Protein AF-A0A3S0N2Z5-F1 (afdb_monomer_lite)

Sequence (216 aa):
MNDIKNYLLPPMTATKDIQIEQYQRQLIYYYNILMSVILAVFALIFTFIIPDRIMAWYLYGGLFLLVYTYLIIRKTYSVNVMVHSYIIIATLYNFYIMLVFWNNSIASFVWLIPIPLAAYVFFSRKYVFIYSLFVVLNIAAGYLISKNFSFNFPVHSQDDVRITDTILMVSNVAVISLLLYFKDKIKRVEIYHEIENKVHTPETQSAPVPEKLLCR

pLDDT: mean 84.02, std 15.22, range [40.06, 97.31]

Foldseek 3Di:
DPVVVVVPDDDLVVVLVVVLQVLLLVLLVVLLVLLLVLLVVQLVCCVPPVVDPVSNVLSVVVSCCSVVVCVVPSPPDGSVVVLVVCLVVQLVSLLVVCLLCVVPDPLSLLSLVCQLLLCVQPHDPVVSVVSVVVSVVSVVVSVVCSVPDDDPHDDDDNVSSVVVSVSSVVSSVVSSVSSVVSSVVSVVSVVVSVVVVVVVDPDDDDDDDDDDDDDD

Radius of gyration: 25.33 Å; chains: 1; bounding box: 70×52×81 Å

Structure (mmCIF, N/CA/C/O backbone):
data_AF-A0A3S0N2Z5-F1
#
_entry.id   AF-A0A3S0N2Z5-F1
#
loop_
_atom_site.group_PDB
_atom_site.id
_atom_site.type_symbol
_atom_site.label_atom_id
_atom_site.label_alt_id
_atom_site.label_comp_id
_atom_site.label_asym_id
_atom_site.label_entity_id
_atom_site.label_seq_id
_atom_site.pdbx_PDB_ins_code
_atom_site.Cartn_x
_atom_site.Cartn_y
_atom_site.Cartn_z
_atom_site.occupancy
_atom_site.B_iso_or_equiv
_atom_site.auth_seq_id
_atom_site.auth_comp_id
_atom_site.auth_asym_id
_atom_site.auth_atom_id
_atom_site.pdbx_PDB_model_num
ATOM 1 N N . MET A 1 1 ? -33.765 -11.227 42.178 1.00 44.31 1 MET A N 1
ATOM 2 C CA . MET A 1 1 ? -33.623 -11.926 40.877 1.00 44.31 1 MET A CA 1
ATOM 3 C C . MET A 1 1 ? -33.416 -10.940 39.712 1.00 44.31 1 MET A C 1
ATOM 5 O O . MET A 1 1 ? -33.847 -11.224 38.607 1.00 44.31 1 MET A O 1
ATOM 9 N N . ASN A 1 2 ? -32.737 -9.803 39.941 1.00 49.12 2 ASN A N 1
ATOM 10 C CA . ASN A 1 2 ? -32.350 -8.843 38.892 1.00 49.12 2 ASN A CA 1
ATOM 11 C C . ASN A 1 2 ? -30.820 -8.700 38.757 1.00 49.12 2 ASN A C 1
ATOM 13 O O . ASN A 1 2 ? -30.352 -8.268 37.712 1.00 49.12 2 ASN A O 1
ATOM 17 N N . ASP A 1 3 ? -30.037 -9.159 39.740 1.00 46.00 3 ASP A N 1
ATOM 18 C CA . ASP A 1 3 ? -28.571 -9.012 39.730 1.00 46.00 3 ASP A CA 1
ATOM 19 C C . ASP A 1 3 ? -27.815 -10.031 38.864 1.00 46.00 3 ASP A C 1
ATOM 21 O O . ASP A 1 3 ? -26.656 -9.816 38.529 1.00 46.00 3 ASP A O 1
ATOM 25 N N . ILE A 1 4 ? -28.454 -11.128 38.441 1.00 47.59 4 ILE A N 1
ATOM 26 C CA . ILE A 1 4 ? -27.775 -12.185 37.663 1.00 47.59 4 ILE A CA 1
ATOM 27 C C . ILE A 1 4 ? -27.725 -11.848 36.157 1.00 47.59 4 ILE A C 1
ATOM 29 O O . ILE A 1 4 ? -26.862 -12.345 35.436 1.00 47.59 4 ILE A O 1
ATOM 33 N N . LYS A 1 5 ? -28.587 -10.946 35.662 1.00 45.16 5 LYS A N 1
ATOM 34 C CA . LYS A 1 5 ? -28.580 -10.535 34.243 1.00 45.16 5 LYS A CA 1
ATOM 35 C C . LYS A 1 5 ? -27.404 -9.622 33.871 1.00 45.16 5 LYS A C 1
ATOM 37 O O . LYS A 1 5 ? -26.996 -9.640 32.715 1.00 45.16 5 LYS A O 1
ATOM 42 N N . ASN A 1 6 ? -26.817 -8.903 34.831 1.00 45.62 6 ASN A N 1
ATOM 43 C CA . ASN A 1 6 ? -25.690 -7.995 34.573 1.00 45.62 6 ASN A CA 1
ATOM 44 C C . ASN A 1 6 ? -24.336 -8.700 34.385 1.00 45.62 6 ASN A C 1
ATOM 46 O O . ASN A 1 6 ? -23.381 -8.056 33.967 1.00 45.62 6 ASN A O 1
ATOM 50 N N . TYR A 1 7 ? -24.245 -10.009 34.647 1.00 48.38 7 TYR A N 1
ATOM 51 C CA . TYR A 1 7 ? -23.002 -10.779 34.479 1.00 48.38 7 TYR A CA 1
ATOM 52 C C . TYR A 1 7 ? -22.969 -11.656 33.218 1.00 48.38 7 TYR A C 1
ATOM 54 O O . TYR A 1 7 ? -21.924 -12.211 32.892 1.00 48.38 7 TYR A O 1
ATOM 62 N N . LEU A 1 8 ? -24.093 -11.791 32.504 1.00 53.50 8 LEU A N 1
ATOM 63 C CA . LEU A 1 8 ? -24.216 -12.655 31.319 1.00 53.50 8 LEU A CA 1
ATOM 64 C C . LEU A 1 8 ? -24.240 -11.890 29.990 1.00 53.50 8 LEU A C 1
ATOM 66 O O . LEU A 1 8 ? -24.092 -12.502 28.935 1.00 53.50 8 LEU A O 1
ATOM 70 N N . LEU A 1 9 ? -24.403 -10.567 30.033 1.00 52.56 9 LE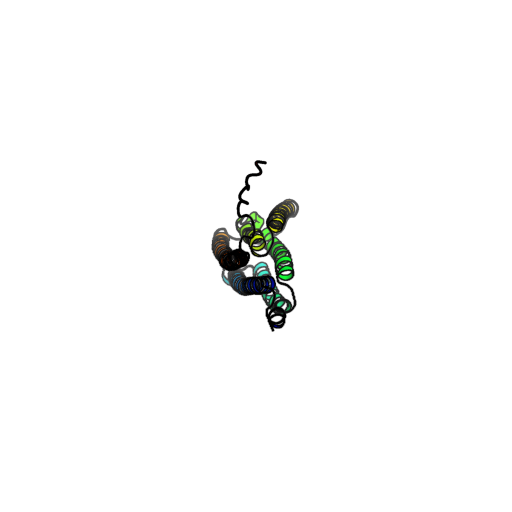U A N 1
ATOM 71 C CA . LEU A 1 9 ? -24.305 -9.701 28.865 1.00 52.56 9 LEU A CA 1
ATOM 72 C C . LEU A 1 9 ? -22.984 -8.929 28.946 1.00 52.56 9 LEU A C 1
ATOM 74 O O . LEU A 1 9 ? -22.763 -8.238 29.943 1.00 52.56 9 LEU A O 1
ATOM 78 N N . PRO A 1 10 ? -22.090 -9.039 27.945 1.00 51.69 10 PRO A N 1
ATOM 79 C CA . PRO A 1 10 ? -20.906 -8.195 27.903 1.00 51.69 10 PRO A CA 1
ATOM 80 C C . PRO A 1 10 ? -21.342 -6.722 27.939 1.00 51.69 10 PRO A C 1
ATOM 82 O O . PRO A 1 10 ? -22.386 -6.385 27.370 1.00 51.69 10 PRO A O 1
ATOM 85 N N . PRO A 1 11 ? -20.577 -5.833 28.599 1.00 60.78 11 PRO A N 1
ATOM 86 C CA . PRO A 1 11 ? -20.912 -4.415 28.635 1.00 60.78 11 PRO A CA 1
ATOM 87 C C . PRO A 1 11 ? -21.100 -3.909 27.200 1.00 60.78 11 PRO A C 1
ATOM 89 O O . PRO A 1 11 ? -20.355 -4.310 26.306 1.00 60.78 11 PRO A O 1
ATOM 92 N N . MET A 1 12 ? -22.103 -3.059 26.958 1.00 61.00 12 MET A N 1
ATOM 93 C CA . MET A 1 12 ? -22.458 -2.582 25.610 1.00 61.00 12 MET A CA 1
ATOM 94 C C . MET A 1 12 ? -21.228 -2.104 24.811 1.00 61.00 12 MET A C 1
ATOM 96 O O . MET A 1 12 ? -21.046 -2.473 23.652 1.00 61.00 12 MET A O 1
ATOM 100 N N . THR A 1 13 ? -20.298 -1.414 25.478 1.00 64.38 13 THR A N 1
ATOM 101 C CA . THR A 1 13 ? -19.004 -0.989 24.920 1.00 64.38 13 THR A CA 1
ATOM 102 C C . THR A 1 13 ? -18.167 -2.141 24.352 1.00 64.38 13 THR A C 1
ATOM 104 O O . THR A 1 13 ? -17.653 -2.024 23.244 1.00 64.38 13 THR A O 1
ATOM 107 N N . ALA A 1 14 ? -18.101 -3.288 25.032 1.00 71.56 14 ALA A N 1
ATOM 108 C CA . ALA A 1 14 ? -17.389 -4.466 24.542 1.00 71.56 14 ALA A CA 1
ATOM 109 C C . ALA A 1 14 ? -18.041 -5.050 23.278 1.00 71.56 14 ALA A C 1
ATOM 111 O O . ALA A 1 14 ? -17.340 -5.513 22.383 1.00 71.56 14 ALA A O 1
ATOM 112 N N . THR A 1 15 ? -19.370 -4.984 23.158 1.00 78.94 15 THR A N 1
ATOM 113 C CA . THR A 1 15 ? -20.083 -5.479 21.968 1.00 78.94 15 THR A CA 1
ATOM 114 C C . THR A 1 15 ? -19.788 -4.615 20.739 1.00 78.94 15 THR A C 1
ATOM 116 O O . THR A 1 15 ? -19.545 -5.146 19.653 1.00 78.94 15 THR A O 1
ATOM 119 N N . LYS A 1 16 ? -19.736 -3.287 20.913 1.00 83.38 16 LYS A N 1
ATOM 120 C CA . LYS A 1 16 ? -19.312 -2.338 19.873 1.00 83.38 16 LYS A CA 1
ATOM 121 C C . LYS A 1 16 ? -17.881 -2.603 19.413 1.00 83.38 16 LYS A C 1
ATOM 123 O O . LYS A 1 16 ? -17.638 -2.720 18.211 1.00 83.38 16 LYS A O 1
ATOM 128 N N . ASP A 1 17 ? -16.950 -2.698 20.357 1.00 84.06 17 ASP A N 1
ATOM 129 C CA . ASP A 1 17 ? -15.524 -2.835 20.057 1.00 84.06 17 ASP A CA 1
ATOM 130 C C . ASP A 1 17 ? -15.232 -4.151 19.316 1.00 84.06 17 ASP A C 1
ATOM 132 O O . ASP A 1 17 ? -14.485 -4.154 18.335 1.00 84.06 17 ASP A O 1
ATOM 136 N N . ILE A 1 18 ? -15.916 -5.243 19.686 1.00 86.62 18 ILE A N 1
ATOM 137 C CA . ILE A 1 18 ? -15.843 -6.529 18.974 1.00 86.62 18 ILE A CA 1
ATOM 138 C C . ILE A 1 18 ? -16.326 -6.391 17.521 1.00 86.62 18 ILE A C 1
ATOM 140 O O . ILE A 1 18 ? -15.669 -6.891 16.606 1.00 86.62 18 ILE A O 1
ATOM 144 N N . GLN A 1 19 ? -17.453 -5.712 17.277 1.00 88.38 19 GLN A N 1
ATOM 145 C CA . GLN A 1 19 ? -17.971 -5.523 15.915 1.00 88.38 19 GLN A CA 1
ATOM 146 C C . GLN A 1 19 ? -17.043 -4.655 15.055 1.00 88.38 19 GLN A C 1
ATOM 148 O O . GLN A 1 19 ? -16.814 -4.965 13.882 1.00 88.38 19 GLN A O 1
ATOM 153 N N . ILE A 1 20 ? -16.481 -3.584 15.623 1.00 89.19 20 ILE A N 1
ATOM 154 C CA . ILE A 1 20 ? -15.520 -2.723 14.921 1.00 89.19 20 ILE A CA 1
ATOM 155 C C . ILE A 1 20 ? -14.265 -3.520 14.559 1.00 89.19 20 ILE A C 1
ATOM 157 O O . ILE A 1 20 ? -13.839 -3.487 13.400 1.00 89.19 20 ILE A O 1
ATOM 161 N N . GLU A 1 21 ? -13.707 -4.285 15.501 1.00 89.94 21 GLU A N 1
ATOM 162 C CA . GLU A 1 21 ? -12.530 -5.114 15.238 1.00 89.94 21 GLU A CA 1
ATOM 163 C C . GLU A 1 21 ? -12.809 -6.155 14.140 1.00 89.94 21 GLU A C 1
ATOM 165 O O . GLU A 1 21 ? -11.969 -6.377 13.264 1.00 89.94 21 GLU A O 1
ATOM 170 N N . GLN A 1 22 ? -14.002 -6.757 14.115 1.00 91.88 22 GLN A N 1
ATOM 171 C CA . GLN A 1 22 ? -14.398 -7.682 13.050 1.00 91.88 22 GLN A CA 1
ATOM 172 C C . GLN A 1 22 ? -14.389 -7.014 11.669 1.00 91.88 22 GLN A C 1
ATOM 174 O O . GLN A 1 22 ? -13.813 -7.574 10.730 1.00 91.88 22 GLN A O 1
ATOM 179 N N . TYR A 1 23 ? -14.964 -5.815 11.529 1.00 93.50 23 TYR A N 1
ATOM 180 C CA . TYR A 1 23 ? -14.916 -5.072 10.264 1.00 93.50 23 TYR A CA 1
ATOM 181 C C . TYR A 1 23 ? -13.493 -4.677 9.872 1.00 93.50 23 TYR A C 1
ATOM 183 O O . TYR A 1 23 ? -13.139 -4.764 8.697 1.00 93.50 23 TYR A O 1
ATOM 191 N N . GLN A 1 24 ? -12.651 -4.308 10.836 1.00 93.12 24 GLN A N 1
ATOM 192 C CA . GLN A 1 24 ? -11.240 -4.018 10.591 1.00 93.12 24 GLN A CA 1
ATOM 193 C C . GLN A 1 24 ? -10.475 -5.258 10.106 1.00 93.12 24 GLN A C 1
ATOM 195 O O . GLN A 1 24 ? -9.710 -5.175 9.145 1.00 93.12 24 GLN A O 1
ATOM 200 N N . ARG A 1 25 ? -10.705 -6.431 10.708 1.00 93.44 25 ARG A N 1
ATOM 201 C CA . ARG A 1 25 ? -10.097 -7.696 10.262 1.00 93.44 25 ARG A CA 1
ATOM 202 C C . ARG A 1 25 ? -10.577 -8.106 8.873 1.00 93.44 25 ARG A C 1
ATOM 204 O O . ARG A 1 25 ? -9.765 -8.561 8.068 1.00 93.44 25 ARG A O 1
ATOM 211 N N . GLN A 1 26 ? -11.860 -7.911 8.570 1.00 94.50 26 GLN A N 1
ATOM 212 C CA . GLN A 1 26 ? -12.396 -8.122 7.224 1.00 94.50 26 GLN A CA 1
ATOM 213 C C . GLN A 1 26 ? -11.754 -7.172 6.211 1.00 94.50 26 GLN A C 1
ATOM 215 O O . GLN A 1 26 ? -11.331 -7.625 5.150 1.00 94.50 26 GLN A O 1
ATOM 220 N N . LEU A 1 27 ? -11.621 -5.884 6.543 1.00 95.56 27 LEU A N 1
ATOM 221 C CA . LEU A 1 27 ? -10.931 -4.917 5.692 1.00 95.56 27 LEU A CA 1
ATOM 222 C C . LEU A 1 27 ? -9.504 -5.379 5.394 1.00 95.56 27 LEU A C 1
ATOM 224 O O . LEU A 1 27 ? -9.124 -5.438 4.231 1.00 95.56 27 LEU A O 1
ATOM 228 N N . ILE A 1 28 ? -8.736 -5.770 6.416 1.00 95.00 28 ILE A N 1
ATOM 229 C CA . ILE A 1 28 ? -7.374 -6.287 6.229 1.00 95.00 28 ILE A CA 1
ATOM 230 C C . ILE A 1 28 ? -7.374 -7.510 5.305 1.00 95.00 28 ILE A C 1
ATOM 232 O O . ILE A 1 28 ? -6.519 -7.603 4.426 1.00 95.00 28 ILE A O 1
ATOM 236 N N . TYR A 1 29 ? -8.311 -8.442 5.479 1.00 95.12 29 TYR A N 1
ATOM 237 C CA . TYR A 1 29 ? -8.419 -9.633 4.635 1.00 95.12 29 TYR A CA 1
ATOM 238 C C . TYR A 1 29 ? -8.661 -9.280 3.161 1.00 95.12 29 TYR A C 1
ATOM 240 O O . TYR A 1 29 ? -7.876 -9.679 2.300 1.00 95.12 29 TYR A O 1
ATOM 248 N N . TYR A 1 30 ? -9.695 -8.487 2.867 1.00 96.62 30 TYR A N 1
ATOM 249 C CA . TYR A 1 30 ? -10.004 -8.080 1.493 1.00 96.62 30 TYR A CA 1
ATOM 250 C C . TYR A 1 30 ? -8.909 -7.205 0.889 1.00 96.62 30 TYR A C 1
ATOM 252 O O . TYR A 1 30 ? -8.611 -7.326 -0.296 1.00 96.62 30 TYR A O 1
ATOM 260 N N . TYR A 1 31 ? -8.268 -6.368 1.703 1.00 95.88 31 TYR A N 1
ATOM 261 C CA . TYR A 1 31 ? -7.142 -5.551 1.278 1.00 95.88 31 TYR A CA 1
ATOM 262 C C . TYR A 1 31 ? -5.939 -6.419 0.886 1.00 95.88 31 TYR A C 1
ATOM 264 O O . TYR A 1 31 ? -5.352 -6.194 -0.167 1.00 95.88 31 TYR A O 1
ATOM 272 N N . ASN A 1 32 ? -5.604 -7.450 1.672 1.00 95.25 32 ASN A N 1
ATOM 273 C CA . ASN A 1 32 ? -4.525 -8.383 1.329 1.00 95.25 32 ASN A CA 1
ATOM 274 C C . ASN A 1 32 ? -4.816 -9.137 0.026 1.00 95.25 32 ASN A C 1
ATOM 276 O O . ASN A 1 32 ? -3.913 -9.296 -0.793 1.00 95.25 32 ASN A O 1
ATOM 280 N N . ILE A 1 33 ? -6.066 -9.559 -0.199 1.00 96.31 33 ILE A N 1
ATOM 281 C CA . ILE A 1 33 ? -6.475 -10.182 -1.469 1.00 96.31 33 ILE A CA 1
ATOM 282 C C . ILE A 1 33 ? -6.299 -9.200 -2.626 1.00 96.31 33 ILE A C 1
ATOM 284 O O . ILE A 1 33 ? -5.647 -9.535 -3.612 1.00 96.31 33 ILE A O 1
ATOM 288 N N . LEU A 1 34 ? -6.841 -7.987 -2.497 1.00 96.94 34 LEU A N 1
ATOM 289 C CA . LEU A 1 34 ? -6.766 -6.966 -3.538 1.00 96.94 34 LEU A CA 1
ATOM 290 C C . LEU A 1 34 ? -5.308 -6.631 -3.883 1.00 96.94 34 LEU A C 1
ATOM 292 O O . LEU A 1 34 ? -4.938 -6.663 -5.052 1.00 96.94 34 LEU A O 1
ATOM 296 N N . MET A 1 35 ? -4.464 -6.392 -2.877 1.00 95.50 35 MET A N 1
ATOM 297 C CA . MET A 1 35 ? -3.037 -6.124 -3.075 1.00 95.50 35 MET A CA 1
ATOM 298 C C . MET A 1 35 ? -2.296 -7.304 -3.699 1.00 95.50 35 MET A C 1
ATOM 300 O O . MET A 1 35 ? -1.422 -7.089 -4.533 1.00 95.50 35 MET A O 1
ATOM 304 N N . SER A 1 36 ? -2.660 -8.541 -3.350 1.00 96.69 36 SER A N 1
ATOM 305 C CA . SER A 1 36 ? -2.073 -9.735 -3.969 1.00 96.69 36 SER A CA 1
ATOM 306 C C . SER A 1 36 ? -2.414 -9.817 -5.456 1.00 96.69 36 SER A C 1
ATOM 308 O O . SER A 1 36 ? -1.536 -10.094 -6.269 1.00 96.69 36 SER A O 1
ATOM 310 N N . VAL A 1 37 ? -3.667 -9.530 -5.828 1.00 97.31 37 VAL A N 1
ATOM 311 C CA . VAL A 1 37 ? -4.085 -9.477 -7.238 1.00 97.31 37 VAL A CA 1
ATOM 312 C C . VAL A 1 37 ? -3.343 -8.367 -7.974 1.00 97.31 37 VAL A C 1
ATOM 314 O O . VAL A 1 37 ? -2.801 -8.616 -9.047 1.00 97.31 37 VAL A O 1
ATOM 317 N N . ILE A 1 38 ? -3.261 -7.167 -7.393 1.00 95.88 38 ILE A N 1
ATOM 318 C CA . ILE A 1 38 ? -2.561 -6.038 -8.013 1.00 95.88 38 ILE A CA 1
ATOM 319 C C . ILE A 1 38 ? -1.075 -6.372 -8.222 1.00 95.88 38 ILE A C 1
ATOM 321 O O . ILE A 1 38 ? -0.572 -6.232 -9.334 1.00 95.88 38 ILE A O 1
ATOM 325 N N . LEU A 1 39 ? -0.378 -6.866 -7.192 1.00 95.62 39 LEU A N 1
ATOM 326 C CA . LEU A 1 39 ? 1.031 -7.263 -7.300 1.00 95.62 39 LEU A CA 1
ATOM 327 C C . LEU A 1 39 ? 1.240 -8.370 -8.333 1.00 95.62 39 LEU A C 1
ATOM 329 O O . LEU A 1 39 ? 2.197 -8.301 -9.097 1.00 95.62 39 LEU A O 1
ATOM 333 N N . ALA A 1 40 ? 0.347 -9.362 -8.395 1.00 96.81 40 ALA A N 1
ATOM 334 C CA . ALA A 1 40 ? 0.416 -10.412 -9.405 1.00 96.81 40 ALA A CA 1
ATOM 335 C C . ALA A 1 40 ? 0.263 -9.844 -10.823 1.00 96.81 40 ALA A C 1
ATOM 337 O O . ALA A 1 40 ? 1.039 -10.203 -11.703 1.00 96.81 40 ALA A O 1
ATOM 338 N N . VAL A 1 41 ? -0.681 -8.922 -11.043 1.00 96.38 41 VAL A N 1
ATOM 339 C CA . VAL A 1 41 ? -0.856 -8.241 -12.336 1.00 96.38 41 VAL A CA 1
ATOM 340 C C . VAL A 1 41 ? 0.406 -7.469 -12.718 1.00 96.38 41 VAL A C 1
ATOM 342 O O . VAL A 1 41 ? 0.912 -7.660 -13.822 1.00 96.38 41 VAL A O 1
ATOM 345 N N . PHE A 1 42 ? 0.969 -6.663 -11.812 1.00 94.31 42 PHE A N 1
ATOM 346 C CA . PHE A 1 42 ? 2.226 -5.954 -12.076 1.00 94.31 42 PHE A CA 1
ATOM 347 C C . PHE A 1 42 ? 3.386 -6.917 -12.355 1.00 94.31 42 PHE A C 1
ATOM 349 O O . PHE A 1 42 ? 4.122 -6.716 -13.318 1.00 94.31 42 PHE A O 1
ATOM 356 N N . ALA A 1 43 ? 3.529 -7.994 -11.580 1.00 95.81 43 ALA A N 1
ATOM 357 C CA . ALA A 1 43 ? 4.577 -8.989 -11.797 1.00 95.81 43 ALA A CA 1
ATOM 358 C C . ALA A 1 43 ? 4.460 -9.646 -13.183 1.00 95.81 43 ALA A C 1
ATOM 360 O O . ALA A 1 43 ? 5.464 -9.814 -13.875 1.00 95.81 43 ALA A O 1
ATOM 361 N N . LEU A 1 44 ? 3.238 -9.959 -13.628 1.00 95.81 44 LEU A N 1
ATOM 362 C CA . LEU A 1 44 ? 2.979 -10.503 -14.963 1.00 95.81 44 LEU A CA 1
ATOM 363 C C . LEU A 1 44 ? 3.305 -9.493 -16.070 1.00 95.81 44 LEU A C 1
ATOM 365 O O . LEU A 1 44 ? 3.909 -9.876 -17.069 1.00 95.81 44 LEU A O 1
ATOM 369 N N . ILE A 1 45 ? 2.969 -8.212 -15.886 1.00 93.88 45 ILE A N 1
ATOM 370 C CA . ILE A 1 45 ? 3.316 -7.145 -16.838 1.00 93.88 45 ILE A CA 1
ATOM 371 C C . ILE A 1 45 ? 4.834 -7.070 -17.017 1.00 93.88 45 ILE A C 1
ATOM 373 O O . ILE A 1 45 ? 5.307 -7.132 -18.149 1.00 93.88 45 ILE A O 1
ATOM 377 N N . PHE A 1 46 ? 5.601 -7.025 -15.924 1.00 93.06 46 PHE A N 1
ATOM 378 C CA . PHE A 1 46 ? 7.067 -6.970 -15.998 1.00 93.06 46 PHE A CA 1
ATOM 379 C C . PHE A 1 46 ? 7.722 -8.291 -16.439 1.00 93.06 46 PHE A C 1
ATOM 381 O O . PHE A 1 46 ? 8.894 -8.318 -16.807 1.00 93.06 46 PHE A O 1
ATOM 388 N N . THR A 1 47 ? 6.974 -9.396 -16.430 1.00 94.25 47 THR A N 1
ATOM 389 C CA . THR A 1 47 ? 7.451 -10.693 -16.930 1.00 94.25 47 THR A CA 1
ATOM 390 C C . THR A 1 47 ? 7.221 -10.846 -18.432 1.00 94.25 47 THR A C 1
ATOM 392 O O . THR A 1 47 ? 8.112 -11.317 -19.138 1.00 94.25 47 THR A O 1
ATOM 395 N N . PHE A 1 48 ? 6.036 -10.471 -18.924 1.00 93.75 48 PHE A N 1
ATOM 396 C CA . PHE A 1 48 ? 5.588 -10.800 -20.282 1.00 93.75 48 PHE A CA 1
ATOM 397 C C . PHE A 1 48 ? 5.470 -9.599 -21.226 1.00 93.75 48 PHE A C 1
ATOM 399 O O . PHE A 1 48 ? 5.620 -9.784 -22.430 1.00 93.75 48 PHE A O 1
ATOM 406 N N . ILE A 1 49 ? 5.184 -8.398 -20.714 1.00 91.06 49 ILE A N 1
ATOM 407 C CA . ILE A 1 49 ? 4.897 -7.207 -21.535 1.00 91.06 49 ILE A CA 1
ATOM 408 C C . ILE A 1 49 ? 6.100 -6.264 -21.571 1.00 91.06 49 ILE A C 1
ATOM 410 O O . ILE A 1 49 ? 6.526 -5.871 -22.650 1.00 91.06 49 ILE A 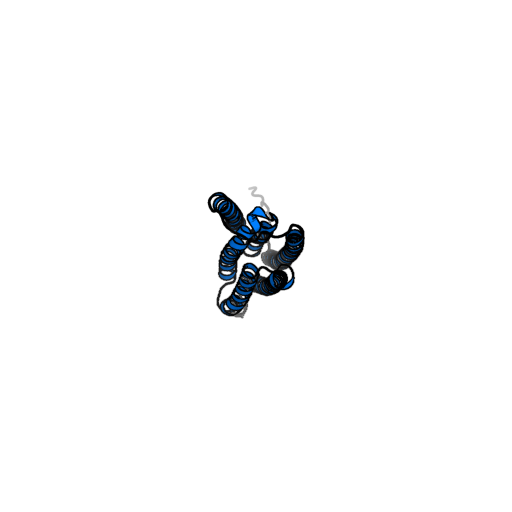O 1
ATOM 414 N N . ILE A 1 50 ? 6.662 -5.939 -20.403 1.00 89.56 50 ILE A N 1
ATOM 415 C CA . ILE A 1 50 ? 7.806 -5.033 -20.232 1.00 89.56 50 ILE A CA 1
ATOM 416 C C . ILE A 1 50 ? 8.917 -5.843 -19.558 1.00 89.56 50 ILE A C 1
ATOM 418 O O . ILE A 1 50 ? 8.994 -5.821 -18.332 1.00 89.56 50 ILE A O 1
ATOM 422 N N . PRO A 1 51 ? 9.732 -6.619 -20.300 1.00 86.31 51 PRO A N 1
ATOM 423 C CA . PRO A 1 51 ? 10.630 -7.605 -19.705 1.00 86.31 51 PRO A CA 1
ATOM 424 C C . PRO A 1 51 ? 11.711 -6.957 -18.829 1.00 86.31 51 PRO A C 1
ATOM 426 O O . PRO A 1 51 ? 12.801 -6.622 -19.290 1.00 86.31 51 PRO A O 1
ATOM 429 N N . ASP A 1 52 ? 11.426 -6.838 -17.538 1.00 88.75 52 ASP A N 1
ATOM 430 C CA . ASP A 1 52 ? 12.352 -6.401 -16.502 1.00 88.75 52 ASP A CA 1
ATOM 431 C C . ASP A 1 52 ? 12.406 -7.489 -15.437 1.00 88.75 52 ASP A C 1
ATOM 433 O O . ASP A 1 52 ? 11.556 -7.600 -14.551 1.00 88.75 52 ASP A O 1
ATOM 437 N N . ARG A 1 53 ? 13.440 -8.327 -15.536 1.00 89.69 53 ARG A N 1
ATOM 438 C CA . ARG A 1 53 ? 13.603 -9.480 -14.648 1.00 89.69 53 ARG A CA 1
ATOM 439 C C . ARG A 1 53 ? 13.779 -9.059 -13.196 1.00 89.69 53 ARG A C 1
ATOM 441 O O . ARG A 1 53 ? 13.302 -9.769 -12.315 1.00 89.69 53 ARG A O 1
ATOM 448 N N . ILE A 1 54 ? 14.471 -7.949 -12.940 1.00 91.62 54 ILE A N 1
ATOM 449 C CA . ILE A 1 54 ? 14.748 -7.504 -11.572 1.00 91.62 54 ILE A CA 1
ATOM 450 C C . ILE A 1 54 ? 13.439 -7.039 -10.940 1.00 91.62 54 ILE A C 1
ATOM 452 O O . ILE A 1 54 ? 13.087 -7.515 -9.859 1.00 91.62 54 ILE A O 1
ATOM 456 N N . MET A 1 55 ? 12.680 -6.196 -11.645 1.00 92.19 55 MET A N 1
ATOM 457 C CA . MET A 1 55 ? 11.380 -5.722 -11.174 1.00 92.19 55 MET A CA 1
ATOM 458 C C . MET A 1 55 ? 10.373 -6.871 -11.022 1.00 92.19 55 MET A C 1
ATOM 460 O O . MET A 1 55 ? 9.697 -6.965 -10.000 1.00 92.19 55 MET A O 1
ATOM 464 N N . ALA A 1 56 ? 10.310 -7.799 -11.979 1.00 94.12 56 ALA A N 1
ATOM 465 C CA . ALA A 1 56 ? 9.421 -8.957 -11.901 1.00 94.12 56 ALA A CA 1
ATOM 466 C C . ALA A 1 56 ? 9.711 -9.828 -10.665 1.00 94.12 56 ALA A C 1
ATOM 468 O O . ALA A 1 56 ? 8.800 -10.117 -9.887 1.00 94.12 56 ALA A O 1
ATOM 469 N N . TRP A 1 57 ? 10.975 -10.205 -10.429 1.00 95.12 57 TRP A N 1
ATOM 470 C CA . TRP A 1 57 ? 11.357 -10.977 -9.238 1.00 95.12 57 TRP A CA 1
ATOM 471 C C . TRP A 1 57 ? 11.118 -10.206 -7.941 1.00 95.12 57 TRP A C 1
ATOM 473 O O . TRP A 1 57 ? 10.692 -10.801 -6.950 1.00 95.12 57 TRP A O 1
ATOM 483 N N . TYR A 1 58 ? 11.335 -8.891 -7.947 1.00 95.19 58 TYR A N 1
ATOM 484 C CA . TYR A 1 58 ? 11.031 -8.028 -6.810 1.00 95.19 58 TYR A CA 1
ATOM 485 C C . TYR A 1 58 ? 9.533 -8.041 -6.461 1.00 95.19 58 TYR A C 1
ATOM 487 O O . TYR A 1 58 ? 9.160 -8.158 -5.288 1.00 95.19 58 TYR A O 1
ATOM 495 N N . LEU A 1 59 ? 8.663 -7.988 -7.473 1.00 95.81 59 LEU A N 1
ATOM 496 C CA . LEU A 1 59 ? 7.207 -8.041 -7.320 1.00 95.81 59 LEU A CA 1
ATOM 497 C C . LEU A 1 59 ? 6.713 -9.422 -6.883 1.00 95.81 59 LEU A C 1
ATOM 499 O O . LEU A 1 59 ? 5.895 -9.510 -5.966 1.00 95.81 59 LEU A O 1
ATOM 503 N N . TYR A 1 60 ? 7.248 -10.507 -7.450 1.00 96.69 60 TYR A N 1
ATOM 504 C CA . TYR A 1 60 ? 6.941 -11.864 -6.986 1.00 96.69 60 TYR A CA 1
ATOM 505 C C . TYR A 1 60 ? 7.412 -12.111 -5.551 1.00 96.69 60 TYR A C 1
ATOM 507 O O . TYR A 1 60 ? 6.683 -12.713 -4.762 1.00 96.69 60 TYR A O 1
ATOM 515 N N . GLY A 1 61 ? 8.596 -11.614 -5.186 1.00 96.25 61 GLY A N 1
ATOM 516 C CA . GLY A 1 61 ? 9.099 -11.669 -3.815 1.00 96.25 61 GLY A CA 1
ATOM 517 C C . GLY A 1 61 ? 8.198 -10.903 -2.845 1.00 96.25 61 GLY A C 1
ATOM 518 O O . GLY A 1 61 ? 7.859 -11.425 -1.783 1.00 96.25 61 GLY A O 1
ATOM 519 N N . GLY A 1 62 ? 7.747 -9.706 -3.233 1.00 95.25 62 GLY A N 1
ATOM 520 C CA . GLY A 1 62 ? 6.779 -8.914 -2.471 1.00 95.25 62 GLY A CA 1
ATOM 521 C C . GLY A 1 62 ? 5.432 -9.616 -2.307 1.00 95.25 62 GLY A C 1
ATOM 522 O O . GLY A 1 62 ? 4.905 -9.675 -1.199 1.00 95.25 62 GLY A O 1
ATOM 523 N N . LEU A 1 63 ? 4.906 -10.215 -3.379 1.00 96.44 63 LEU A N 1
ATOM 524 C CA . LEU A 1 63 ? 3.678 -11.012 -3.352 1.00 96.44 63 LEU A CA 1
ATOM 525 C C . LEU A 1 63 ? 3.805 -12.209 -2.403 1.00 96.44 63 LEU A C 1
ATOM 527 O O . LEU A 1 63 ? 2.928 -12.432 -1.566 1.00 96.44 63 LEU A O 1
ATOM 531 N N . PHE A 1 64 ? 4.905 -12.958 -2.504 1.00 96.06 64 PHE A N 1
ATOM 532 C CA . PHE A 1 64 ? 5.182 -14.080 -1.614 1.00 96.06 64 PHE A CA 1
ATOM 533 C C . PHE A 1 64 ? 5.248 -13.620 -0.156 1.00 96.06 64 PHE A C 1
ATOM 535 O O . PHE A 1 64 ? 4.555 -14.184 0.688 1.00 96.06 64 PHE A O 1
ATOM 542 N N . LEU A 1 65 ? 6.015 -12.565 0.139 1.00 94.75 65 LEU A N 1
ATOM 543 C CA . LEU A 1 65 ? 6.129 -12.004 1.486 1.00 94.75 65 LEU A CA 1
ATOM 544 C C . LEU A 1 65 ? 4.784 -11.523 2.029 1.00 94.75 65 LEU A C 1
ATOM 546 O O . LEU A 1 65 ? 4.475 -11.812 3.184 1.00 94.75 65 LEU A O 1
ATOM 550 N N . LEU A 1 66 ? 3.981 -10.831 1.217 1.00 94.31 66 LEU A N 1
ATOM 551 C CA . LEU A 1 66 ? 2.656 -10.345 1.598 1.00 94.31 66 LEU A CA 1
ATOM 552 C C . LEU A 1 66 ? 1.757 -11.509 2.026 1.00 94.31 66 LEU A C 1
ATOM 554 O O . LEU A 1 66 ? 1.247 -11.522 3.148 1.00 94.31 66 LEU A O 1
ATOM 558 N N . VAL A 1 67 ? 1.606 -12.510 1.155 1.00 94.31 67 VAL A N 1
ATOM 559 C CA . VAL A 1 67 ? 0.724 -13.659 1.396 1.00 94.31 67 VAL A CA 1
ATOM 560 C C . VAL A 1 67 ? 1.238 -14.504 2.559 1.00 94.31 67 VAL A C 1
ATOM 562 O O . VAL A 1 67 ? 0.479 -14.816 3.478 1.00 94.31 67 VAL A O 1
ATOM 565 N N . TYR A 1 68 ? 2.525 -14.852 2.553 1.00 92.88 68 TYR A N 1
ATOM 566 C CA . TYR A 1 68 ? 3.140 -15.695 3.576 1.00 92.88 68 TYR A CA 1
ATOM 567 C C . TYR A 1 68 ? 3.060 -15.052 4.962 1.00 92.88 68 TYR A C 1
ATOM 569 O O . TYR A 1 68 ? 2.580 -15.675 5.913 1.00 92.88 68 TYR A O 1
ATOM 577 N N . THR A 1 69 ? 3.453 -13.780 5.071 1.00 91.25 69 THR A N 1
ATOM 578 C CA . THR A 1 69 ? 3.410 -13.052 6.343 1.00 91.25 69 THR A CA 1
ATOM 579 C C . THR A 1 69 ? 1.976 -12.948 6.841 1.00 91.25 69 THR A C 1
ATOM 581 O O . THR A 1 69 ? 1.718 -13.249 8.006 1.00 91.25 69 THR A O 1
ATOM 584 N N . TYR A 1 70 ? 1.022 -12.607 5.966 1.00 92.06 70 TYR A N 1
ATOM 585 C CA . TYR A 1 70 ? -0.387 -12.514 6.340 1.00 92.06 70 TYR A CA 1
ATOM 586 C C . TYR A 1 70 ? -0.935 -13.832 6.903 1.00 92.06 70 TYR A C 1
ATOM 588 O O . TYR A 1 70 ? -1.614 -13.824 7.933 1.00 92.06 70 TYR A O 1
ATOM 596 N N . LEU A 1 71 ? -0.617 -14.975 6.286 1.00 91.06 71 LEU A N 1
ATOM 597 C CA . LEU A 1 71 ? -1.073 -16.286 6.757 1.00 91.06 71 LEU A CA 1
ATOM 598 C C . LEU A 1 71 ? -0.618 -16.599 8.188 1.00 91.06 71 LEU A C 1
ATOM 600 O O . LEU A 1 71 ? -1.399 -17.187 8.943 1.00 91.06 71 LEU A O 1
ATOM 604 N N . ILE A 1 72 ? 0.591 -16.170 8.558 1.00 89.75 72 ILE A N 1
ATOM 605 C CA . ILE A 1 72 ? 1.167 -16.360 9.895 1.00 89.75 72 ILE A CA 1
ATOM 606 C C . ILE A 1 72 ? 0.539 -15.393 10.901 1.00 89.75 72 ILE A C 1
ATOM 608 O O . ILE A 1 72 ? 0.074 -15.810 11.962 1.00 89.75 72 ILE A O 1
ATOM 612 N N . ILE A 1 73 ? 0.503 -14.095 10.585 1.00 89.81 73 ILE A N 1
ATOM 613 C CA . ILE A 1 73 ? 0.173 -13.069 11.585 1.00 89.81 73 ILE A CA 1
ATOM 614 C C . ILE A 1 73 ? -1.334 -12.900 11.816 1.00 89.81 73 ILE A C 1
ATOM 616 O O . ILE A 1 73 ? -1.730 -12.431 12.884 1.00 89.81 73 ILE A O 1
ATOM 620 N N . ARG A 1 7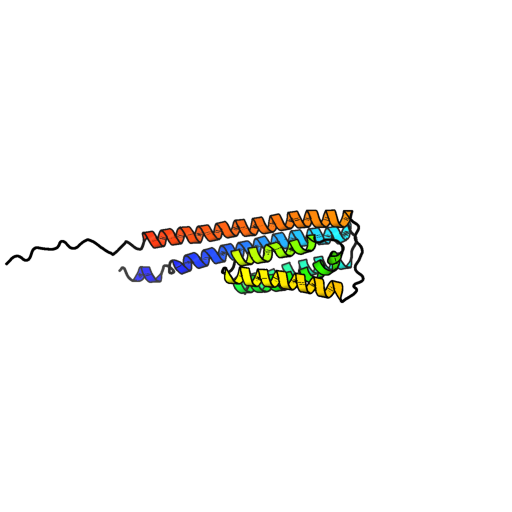4 ? -2.188 -13.296 10.854 1.00 86.44 74 ARG A N 1
ATOM 621 C CA . ARG A 1 74 ? -3.632 -12.973 10.851 1.00 86.44 74 ARG A CA 1
ATOM 622 C C . ARG A 1 74 ? -4.416 -13.444 12.081 1.00 86.44 74 ARG A C 1
ATOM 624 O O . ARG A 1 74 ? -5.469 -12.875 12.359 1.00 86.44 74 ARG A O 1
ATOM 631 N N . LYS A 1 75 ? -3.947 -14.483 12.783 1.00 84.81 75 LYS A N 1
ATOM 632 C CA . LYS A 1 75 ? -4.619 -15.049 13.970 1.00 84.81 75 LYS A CA 1
ATOM 633 C C . LYS A 1 75 ? -3.996 -14.621 15.300 1.00 84.81 75 LYS A C 1
ATOM 635 O O . LYS A 1 75 ? -4.655 -14.742 16.323 1.00 84.81 75 LYS A O 1
ATOM 640 N N . THR A 1 76 ? -2.751 -14.153 15.284 1.00 85.69 76 THR A N 1
ATOM 641 C CA . THR A 1 76 ? -1.940 -14.004 16.503 1.00 85.69 76 THR A CA 1
ATOM 642 C C . THR A 1 76 ? -1.836 -12.553 16.953 1.00 85.69 76 THR A C 1
ATOM 644 O O . THR A 1 76 ? -1.790 -12.277 18.147 1.00 85.69 76 THR A O 1
ATOM 647 N N . TYR A 1 77 ? -1.810 -11.613 16.007 1.00 88.12 77 TYR A N 1
ATOM 648 C CA . TYR A 1 77 ? -1.571 -10.205 16.305 1.00 88.12 77 TYR A CA 1
ATOM 649 C C . TYR A 1 77 ? -2.870 -9.393 16.364 1.00 88.12 77 TYR A C 1
ATOM 651 O O . TYR A 1 77 ? -3.890 -9.723 15.742 1.00 88.12 77 TYR A O 1
ATOM 659 N N . SER A 1 78 ? -2.825 -8.299 17.125 1.00 90.88 78 SER A N 1
ATOM 660 C CA . SER A 1 78 ? -3.893 -7.303 17.132 1.00 90.88 78 SER A CA 1
ATOM 661 C C . SER A 1 78 ? -3.919 -6.541 15.806 1.00 90.88 78 SER A C 1
ATOM 663 O O . SER A 1 78 ? -2.883 -6.328 15.170 1.00 90.88 78 SER A O 1
ATOM 665 N N . VAL A 1 79 ? -5.112 -6.090 15.406 1.00 90.31 79 VAL A N 1
ATOM 666 C CA . VAL A 1 79 ? -5.322 -5.264 14.202 1.00 90.31 79 VAL A CA 1
ATOM 667 C C . VAL A 1 79 ? -4.359 -4.079 14.168 1.00 90.31 79 VAL A C 1
ATOM 669 O O . VAL A 1 79 ? -3.750 -3.796 13.141 1.00 90.31 79 VAL A O 1
ATOM 672 N N . ASN A 1 80 ? -4.192 -3.418 15.312 1.00 90.31 80 ASN A N 1
ATOM 673 C CA . ASN A 1 80 ? -3.369 -2.227 15.454 1.00 90.31 80 ASN A CA 1
ATOM 674 C C . ASN A 1 80 ? -1.904 -2.504 15.057 1.00 90.31 80 ASN A C 1
ATOM 676 O O . ASN A 1 80 ? -1.372 -1.845 14.163 1.00 90.31 80 ASN A O 1
ATOM 680 N N . VAL A 1 81 ? -1.293 -3.555 15.621 1.00 90.88 81 VAL A N 1
ATOM 681 C CA . VAL A 1 81 ? 0.084 -3.960 15.284 1.00 90.88 81 VAL A CA 1
ATOM 682 C C . VAL A 1 81 ? 0.194 -4.353 13.814 1.00 90.88 81 VAL A C 1
ATOM 684 O O . VAL A 1 81 ? 1.104 -3.892 13.129 1.00 90.88 81 VAL A O 1
ATOM 687 N N . MET A 1 82 ? -0.758 -5.141 13.304 1.00 91.94 82 MET A N 1
ATOM 688 C CA . MET A 1 82 ? -0.755 -5.568 11.903 1.00 91.94 82 MET A CA 1
ATOM 689 C C . MET A 1 82 ? -0.739 -4.374 10.939 1.00 91.94 82 MET A C 1
ATOM 691 O O . MET A 1 82 ? 0.058 -4.356 10.003 1.00 91.94 82 MET A O 1
ATOM 695 N N . VAL A 1 83 ? -1.588 -3.369 11.172 1.00 92.25 83 VAL A N 1
ATOM 696 C CA . VAL A 1 83 ? -1.692 -2.193 10.296 1.00 92.25 83 VAL A CA 1
ATOM 697 C C . VAL A 1 83 ? -0.465 -1.288 10.431 1.00 92.25 83 VAL A C 1
ATOM 699 O O . VAL A 1 83 ? 0.060 -0.842 9.412 1.00 92.25 83 VAL A O 1
ATOM 702 N N . HIS A 1 84 ? 0.044 -1.052 11.648 1.00 93.38 84 HIS A N 1
ATOM 703 C CA . HIS A 1 84 ? 1.265 -0.259 11.847 1.00 93.38 84 HIS A CA 1
ATOM 704 C C . HIS A 1 84 ? 2.464 -0.873 11.120 1.00 93.38 84 HIS A C 1
ATOM 706 O O . HIS A 1 84 ? 3.146 -0.179 10.361 1.00 93.38 84 HIS A O 1
ATOM 712 N N . SER A 1 85 ? 2.704 -2.170 11.336 1.00 91.50 85 SER A N 1
ATOM 713 C CA . SER A 1 85 ? 3.793 -2.901 10.691 1.00 91.50 85 SER A CA 1
ATOM 714 C C . SER A 1 85 ? 3.632 -2.903 9.177 1.00 91.50 85 SER A C 1
ATOM 716 O O . SER A 1 85 ? 4.602 -2.644 8.468 1.00 91.50 85 SER A O 1
ATOM 718 N N . TYR A 1 86 ? 2.411 -3.123 8.680 1.00 92.00 86 TYR A N 1
ATOM 719 C CA . TYR A 1 86 ? 2.140 -3.098 7.249 1.00 92.00 86 TYR A CA 1
ATOM 720 C C . TYR A 1 86 ? 2.467 -1.741 6.626 1.00 92.00 86 TYR A C 1
ATOM 722 O O . TYR A 1 86 ? 3.166 -1.708 5.623 1.00 92.00 86 TYR A O 1
ATOM 730 N N . ILE A 1 87 ? 2.027 -0.623 7.218 1.00 91.88 87 ILE A N 1
ATOM 731 C CA . ILE A 1 87 ? 2.307 0.711 6.663 1.00 91.88 87 ILE A CA 1
ATOM 732 C C . ILE A 1 87 ? 3.817 0.943 6.540 1.00 91.88 87 ILE A C 1
ATOM 734 O O . ILE A 1 87 ? 4.279 1.415 5.503 1.00 91.88 87 ILE A O 1
ATOM 738 N N . ILE A 1 88 ? 4.593 0.586 7.565 1.00 91.38 88 ILE A N 1
ATOM 739 C CA . ILE A 1 88 ? 6.051 0.757 7.552 1.00 91.38 88 ILE A CA 1
ATOM 740 C C . ILE A 1 88 ? 6.684 -0.129 6.472 1.00 91.38 88 ILE A C 1
ATOM 742 O O . ILE A 1 88 ? 7.401 0.375 5.610 1.00 91.38 88 ILE A O 1
ATOM 746 N N . ILE A 1 89 ? 6.386 -1.432 6.482 1.00 91.31 89 ILE A N 1
ATOM 747 C CA . ILE A 1 89 ? 6.973 -2.407 5.551 1.00 91.31 89 ILE A CA 1
ATOM 748 C C . ILE A 1 89 ? 6.584 -2.085 4.105 1.00 91.31 89 ILE A C 1
ATOM 750 O O . ILE A 1 89 ? 7.450 -2.057 3.237 1.00 91.31 89 ILE A O 1
ATOM 754 N N . ALA A 1 90 ? 5.308 -1.795 3.842 1.00 90.25 90 ALA A N 1
ATOM 755 C CA . ALA A 1 90 ? 4.816 -1.467 2.509 1.00 90.25 90 ALA A CA 1
ATOM 756 C C . ALA A 1 90 ? 5.437 -0.171 1.976 1.00 90.25 90 ALA A C 1
ATOM 758 O O . ALA A 1 90 ? 5.741 -0.083 0.791 1.00 90.25 90 ALA A O 1
ATOM 759 N N . THR A 1 91 ? 5.673 0.824 2.836 1.00 91.50 91 THR A N 1
ATOM 760 C CA . THR A 1 91 ? 6.341 2.065 2.415 1.00 91.50 91 THR A CA 1
ATOM 761 C C . THR A 1 91 ? 7.801 1.809 2.059 1.00 91.50 91 THR A C 1
ATOM 763 O O . THR A 1 91 ? 8.252 2.266 1.015 1.00 91.50 91 THR A O 1
ATOM 766 N N . LEU A 1 92 ? 8.525 1.032 2.872 1.00 90.81 92 LEU A N 1
ATOM 767 C CA . LEU A 1 92 ? 9.909 0.644 2.575 1.00 90.81 92 LEU A CA 1
ATOM 768 C C . LEU A 1 92 ? 10.010 -0.201 1.300 1.00 90.81 92 LEU A C 1
ATOM 770 O O . LEU A 1 92 ? 10.933 -0.017 0.512 1.00 90.81 92 LEU A O 1
ATOM 774 N N . TYR A 1 93 ? 9.048 -1.094 1.076 1.00 91.88 93 TYR A N 1
ATOM 775 C CA . TYR A 1 93 ? 8.946 -1.866 -0.157 1.00 91.88 93 TYR A CA 1
ATOM 776 C C . TYR A 1 93 ? 8.715 -0.949 -1.372 1.00 91.88 93 TYR A C 1
ATOM 778 O O . TYR A 1 93 ? 9.464 -0.974 -2.346 1.00 91.88 93 TYR A O 1
ATOM 786 N N . ASN A 1 94 ? 7.739 -0.043 -1.290 1.00 90.62 94 ASN A N 1
ATOM 787 C CA . ASN A 1 94 ? 7.454 0.903 -2.370 1.00 90.62 94 ASN A CA 1
ATOM 788 C C . ASN A 1 94 ? 8.589 1.908 -2.611 1.00 90.62 94 ASN A C 1
ATOM 790 O O . ASN A 1 94 ? 8.710 2.426 -3.718 1.00 90.62 94 ASN A O 1
ATOM 794 N N . PHE A 1 95 ? 9.447 2.158 -1.621 1.00 90.75 95 PHE A N 1
ATOM 795 C CA . PHE A 1 95 ? 10.582 3.066 -1.757 1.00 90.75 95 PHE A CA 1
ATOM 796 C C . PHE A 1 95 ? 11.539 2.648 -2.880 1.00 90.75 95 PHE A C 1
ATOM 798 O O . PHE A 1 95 ? 11.987 3.492 -3.653 1.00 90.75 95 PHE A O 1
ATOM 805 N N . TYR A 1 96 ? 11.812 1.347 -3.021 1.00 89.19 96 TYR A N 1
ATOM 806 C CA . TYR A 1 96 ? 12.633 0.841 -4.122 1.00 89.19 96 TYR A CA 1
ATOM 807 C C . TYR A 1 96 ? 11.970 1.091 -5.481 1.00 89.19 96 TYR A C 1
ATOM 809 O O . TYR A 1 96 ? 12.610 1.625 -6.384 1.00 89.19 96 TYR A O 1
ATOM 817 N N . ILE A 1 97 ? 10.678 0.768 -5.608 1.00 89.31 97 ILE A N 1
ATOM 818 C CA . ILE A 1 97 ? 9.906 0.987 -6.841 1.00 89.31 97 ILE A CA 1
ATOM 819 C C . ILE A 1 97 ? 9.944 2.473 -7.217 1.00 89.31 97 ILE A C 1
ATOM 821 O O . ILE A 1 97 ? 10.241 2.824 -8.356 1.00 89.31 97 ILE A O 1
ATOM 825 N N . MET A 1 98 ? 9.728 3.359 -6.245 1.00 89.06 98 MET A N 1
ATOM 826 C CA . MET A 1 98 ? 9.812 4.803 -6.449 1.00 89.06 98 MET A CA 1
ATOM 827 C C . MET A 1 98 ? 11.186 5.262 -6.941 1.00 89.06 98 MET A C 1
ATOM 829 O O . MET A 1 98 ? 11.243 6.143 -7.791 1.00 89.06 98 MET A O 1
ATOM 833 N N . LEU A 1 99 ? 12.280 4.689 -6.433 1.00 87.75 99 LEU A N 1
ATOM 834 C CA . LEU A 1 99 ? 13.626 5.016 -6.910 1.00 87.75 99 LEU A CA 1
ATOM 835 C C . LEU A 1 99 ? 13.851 4.552 -8.353 1.00 87.75 99 LEU A C 1
ATOM 837 O O . LEU A 1 99 ? 14.383 5.320 -9.151 1.00 87.75 99 LEU A O 1
ATOM 841 N N . VAL A 1 100 ? 13.414 3.337 -8.703 1.00 85.31 100 VAL A N 1
ATOM 842 C CA . VAL A 1 100 ? 13.548 2.795 -10.068 1.00 85.31 100 VAL A CA 1
ATOM 843 C C . VAL A 1 100 ? 12.809 3.669 -11.082 1.00 85.31 100 VAL A C 1
ATOM 845 O O . VAL A 1 100 ? 13.335 3.984 -12.149 1.00 85.31 100 VAL A O 1
ATOM 848 N N . PHE A 1 101 ? 11.602 4.113 -10.737 1.00 84.62 101 PHE A N 1
ATOM 849 C CA . PHE A 1 101 ? 10.768 4.928 -11.618 1.00 84.62 101 PHE A CA 1
ATOM 850 C C . PHE A 1 101 ? 10.944 6.436 -11.428 1.00 84.62 101 PHE A C 1
ATOM 852 O O . PHE A 1 101 ? 10.245 7.202 -12.086 1.00 84.62 101 PHE A O 1
ATOM 859 N N . TRP A 1 102 ? 11.893 6.881 -10.599 1.00 85.06 102 TRP A N 1
ATOM 860 C CA . TRP A 1 102 ? 12.034 8.285 -10.200 1.00 85.06 102 TRP A CA 1
ATOM 861 C C . TRP A 1 102 ? 12.095 9.254 -11.388 1.00 85.06 102 TRP A C 1
ATOM 863 O O . TRP A 1 102 ? 11.398 10.267 -11.416 1.00 85.06 102 TRP A O 1
ATOM 873 N N . ASN A 1 103 ? 12.910 8.917 -12.390 1.00 80.12 103 ASN A N 1
ATOM 874 C CA . ASN A 1 103 ? 13.102 9.732 -13.593 1.00 80.12 103 ASN A CA 1
ATOM 875 C C . ASN A 1 103 ? 12.091 9.421 -14.708 1.00 80.12 103 ASN A C 1
ATOM 877 O O . ASN A 1 103 ? 12.038 10.144 -15.699 1.00 80.12 103 ASN A O 1
ATOM 881 N N . ASN A 1 104 ? 11.315 8.345 -14.559 1.00 78.19 104 ASN A N 1
ATOM 882 C CA . ASN A 1 104 ? 10.414 7.833 -15.589 1.00 78.19 104 ASN A CA 1
ATOM 883 C C . ASN A 1 104 ? 8.967 8.279 -15.345 1.00 78.19 104 ASN A C 1
ATOM 885 O O . ASN A 1 104 ? 8.280 8.662 -16.289 1.00 78.19 104 ASN A O 1
ATOM 889 N N . SER A 1 105 ? 8.501 8.258 -14.090 1.00 79.81 105 SER A N 1
ATOM 890 C CA . SER A 1 105 ? 7.145 8.677 -13.741 1.00 79.81 105 SER A CA 1
ATOM 891 C C . SER A 1 105 ? 6.968 9.097 -12.283 1.00 79.81 105 SER A C 1
ATOM 893 O O . SER A 1 105 ? 7.296 8.377 -11.336 1.00 79.81 105 SER A O 1
ATOM 895 N N . ILE A 1 106 ? 6.293 10.235 -12.122 1.00 78.31 106 ILE A N 1
ATOM 896 C CA . ILE A 1 106 ? 5.784 10.752 -10.846 1.00 78.31 106 ILE A CA 1
ATOM 897 C C . ILE A 1 106 ? 4.601 9.892 -10.349 1.00 78.31 106 ILE A C 1
ATOM 899 O O . ILE A 1 106 ? 4.282 9.895 -9.161 1.00 78.31 106 ILE A O 1
ATOM 903 N N . ALA A 1 107 ? 3.952 9.101 -11.209 1.00 82.44 107 ALA A N 1
ATOM 904 C CA . ALA A 1 107 ? 2.824 8.264 -10.801 1.00 82.44 107 ALA A CA 1
ATOM 905 C C . ALA A 1 107 ? 3.210 7.245 -9.718 1.00 82.44 107 ALA A C 1
ATOM 907 O O . ALA A 1 107 ? 2.372 6.881 -8.902 1.00 82.44 107 ALA A O 1
ATOM 908 N N . SER A 1 108 ? 4.484 6.866 -9.612 1.00 79.81 108 SER A N 1
ATOM 909 C CA . SER A 1 108 ? 5.000 5.970 -8.567 1.00 79.81 108 SER A CA 1
ATOM 910 C C . SER A 1 108 ? 4.673 6.430 -7.138 1.00 79.81 108 SER A C 1
ATOM 912 O O . SER A 1 108 ? 4.504 5.596 -6.250 1.00 79.81 108 SER A O 1
ATOM 914 N N . PHE A 1 109 ? 4.514 7.739 -6.902 1.00 84.69 109 PHE A N 1
ATOM 915 C CA . PHE A 1 109 ? 4.117 8.280 -5.593 1.00 84.69 109 PHE A CA 1
ATOM 916 C C . PHE A 1 109 ? 2.649 8.012 -5.241 1.00 84.69 109 PHE A C 1
ATOM 918 O O . PHE A 1 109 ? 2.277 8.074 -4.068 1.00 84.69 109 PHE A O 1
ATOM 925 N N . VAL A 1 110 ? 1.807 7.693 -6.229 1.00 87.44 110 VAL A N 1
ATOM 926 C CA . VAL A 1 110 ? 0.376 7.411 -6.039 1.00 87.44 110 VAL A CA 1
ATOM 927 C C . VAL A 1 110 ? 0.185 6.224 -5.092 1.00 87.44 110 VAL A C 1
ATOM 929 O O . VAL A 1 110 ? -0.740 6.244 -4.287 1.00 87.44 110 VAL A O 1
ATOM 932 N N . TRP A 1 111 ? 1.120 5.266 -5.074 1.00 85.38 111 TRP A N 1
ATOM 933 C CA . TRP A 1 111 ? 1.157 4.161 -4.106 1.00 85.38 111 TRP A CA 1
ATOM 934 C C . TRP A 1 111 ? 1.139 4.591 -2.635 1.00 85.38 111 TRP A C 1
ATOM 936 O O . TRP A 1 111 ? 0.732 3.807 -1.776 1.00 85.38 111 TRP A O 1
ATOM 946 N N . LEU A 1 112 ? 1.576 5.813 -2.323 1.00 89.12 112 LEU A N 1
ATOM 947 C CA . LEU A 1 112 ? 1.615 6.324 -0.955 1.00 89.12 112 LEU A CA 1
ATOM 948 C C . LEU A 1 112 ? 0.304 7.006 -0.534 1.00 89.12 112 LEU A C 1
ATOM 950 O O . LEU A 1 112 ? 0.065 7.183 0.661 1.00 89.12 112 LEU A O 1
ATOM 954 N N . ILE A 1 113 ? -0.572 7.364 -1.480 1.00 89.44 113 ILE A N 1
ATOM 955 C CA . ILE A 1 113 ? -1.835 8.076 -1.208 1.00 89.44 113 ILE A CA 1
ATOM 956 C C . ILE A 1 113 ? -2.776 7.280 -0.289 1.00 89.44 113 ILE A C 1
ATOM 958 O O . ILE A 1 113 ? -3.369 7.879 0.614 1.00 89.44 113 ILE A O 1
ATOM 962 N N . PRO A 1 114 ? -2.922 5.949 -0.430 1.00 91.94 114 PRO A N 1
ATOM 963 C CA . PRO A 1 114 ? -3.766 5.179 0.477 1.00 91.94 114 PRO A CA 1
ATOM 964 C C . PRO A 1 114 ? -3.285 5.161 1.934 1.00 91.94 114 PRO A C 1
ATOM 966 O O . PRO A 1 114 ? -4.076 4.814 2.808 1.00 91.94 114 PRO A O 1
ATOM 969 N N . ILE A 1 115 ? -2.031 5.528 2.233 1.00 92.00 115 ILE A N 1
ATOM 970 C CA . ILE A 1 115 ? -1.453 5.397 3.580 1.00 92.00 115 ILE A CA 1
ATOM 971 C C . ILE A 1 115 ? -2.136 6.332 4.598 1.00 92.00 115 ILE A C 1
ATOM 973 O O . ILE A 1 115 ? -2.656 5.822 5.597 1.00 92.00 115 ILE A O 1
ATOM 977 N N . PRO A 1 116 ? -2.224 7.666 4.386 1.00 91.88 116 PRO A N 1
ATOM 978 C CA . PRO A 1 116 ? -2.976 8.539 5.290 1.00 91.88 116 PRO A CA 1
ATOM 979 C C . PRO A 1 116 ? -4.451 8.157 5.408 1.00 91.88 116 PRO A C 1
ATOM 981 O O . PRO A 1 116 ? -5.044 8.283 6.481 1.00 91.88 116 PRO A O 1
ATOM 984 N N . LEU A 1 117 ? -5.047 7.661 4.318 1.00 92.19 117 LEU A N 1
ATOM 985 C CA . LEU A 1 117 ? -6.434 7.211 4.328 1.00 92.19 117 LEU A CA 1
ATOM 986 C C . LEU A 1 117 ? -6.604 5.963 5.199 1.00 92.19 117 LEU A C 1
ATOM 988 O O . LEU A 1 117 ? -7.499 5.935 6.036 1.00 92.19 117 LEU A O 1
ATOM 992 N N . ALA A 1 118 ? -5.732 4.965 5.067 1.00 92.31 118 ALA A N 1
ATOM 993 C CA . ALA A 1 118 ? -5.734 3.790 5.931 1.00 92.31 118 ALA A CA 1
ATOM 994 C C . ALA A 1 118 ? -5.555 4.194 7.400 1.00 92.31 118 ALA A C 1
ATOM 996 O O . ALA A 1 118 ? -6.315 3.746 8.257 1.00 92.31 118 ALA A O 1
ATOM 997 N N . ALA A 1 119 ? -4.636 5.119 7.691 1.00 92.88 119 ALA A N 1
ATOM 998 C CA . ALA A 1 119 ? -4.470 5.646 9.040 1.00 92.88 119 ALA A CA 1
ATOM 999 C C . ALA A 1 119 ? -5.748 6.298 9.584 1.00 92.88 119 ALA A C 1
ATOM 1001 O O . ALA A 1 119 ? -6.068 6.136 10.757 1.00 92.88 119 ALA A O 1
ATOM 1002 N N . TYR A 1 120 ? -6.504 6.987 8.730 1.00 91.75 120 TYR A N 1
ATOM 1003 C CA . TYR A 1 120 ? -7.790 7.568 9.099 1.00 91.75 120 TYR A CA 1
ATOM 1004 C C . TYR A 1 120 ? -8.847 6.495 9.416 1.00 91.75 120 TYR A C 1
ATOM 1006 O O . TYR A 1 120 ? -9.704 6.725 10.263 1.00 91.75 120 TYR A O 1
ATOM 1014 N N . VAL A 1 121 ? -8.827 5.348 8.728 1.00 91.06 121 VAL A N 1
ATOM 1015 C CA . VAL A 1 121 ? -9.794 4.255 8.950 1.00 91.06 121 VAL A CA 1
ATOM 1016 C C . VAL A 1 121 ? -9.484 3.460 10.219 1.00 91.06 121 VAL A C 1
ATOM 1018 O O . VAL A 1 121 ? -10.401 3.078 10.941 1.00 91.06 121 VAL A O 1
ATOM 1021 N N . PHE A 1 122 ? -8.206 3.186 10.485 1.00 90.00 122 PHE A N 1
ATOM 1022 C CA . PHE A 1 122 ? -7.799 2.284 11.568 1.00 90.00 122 PHE A CA 1
ATOM 1023 C C . PHE A 1 122 ? -7.417 2.992 12.868 1.00 90.00 122 PHE A C 1
ATOM 1025 O O . PHE A 1 122 ? -7.458 2.370 13.930 1.00 90.00 122 PHE A O 1
ATOM 1032 N N . PHE A 1 123 ? -7.029 4.265 12.806 1.00 91.00 123 PHE A N 1
ATOM 1033 C CA . PHE A 1 123 ? -6.448 4.973 13.940 1.00 91.00 123 PHE A CA 1
ATOM 1034 C C . PHE A 1 123 ? -7.103 6.334 14.185 1.00 91.00 123 PHE A C 1
ATOM 1036 O O . PHE A 1 123 ? -7.923 6.833 13.418 1.00 91.00 123 PHE A O 1
ATOM 1043 N N . SER A 1 124 ? -6.710 6.971 15.289 1.00 88.12 124 SER A N 1
ATOM 1044 C CA . SER A 1 124 ? -7.141 8.331 15.604 1.00 88.12 124 SER A CA 1
ATOM 1045 C C . SER A 1 124 ? -6.495 9.370 14.682 1.00 88.12 124 SER A C 1
ATOM 1047 O O . SER A 1 124 ? -5.440 9.148 14.083 1.00 88.12 124 SER A O 1
ATOM 1049 N N . ARG A 1 125 ? -7.092 10.569 14.628 1.00 88.88 125 ARG A N 1
ATOM 1050 C CA . ARG A 1 125 ? -6.646 11.676 13.759 1.00 88.88 125 ARG A CA 1
ATOM 1051 C C . ARG A 1 125 ? -5.156 12.012 13.895 1.00 88.88 125 ARG A C 1
ATOM 1053 O O . ARG A 1 125 ? -4.550 12.402 12.905 1.00 88.88 125 ARG A O 1
ATOM 1060 N N . LYS A 1 126 ? -4.545 11.820 15.075 1.00 92.44 126 LYS A N 1
ATOM 1061 C CA . LYS A 1 126 ? -3.104 12.071 15.274 1.00 92.44 126 LYS A CA 1
ATOM 1062 C C . LYS A 1 126 ? -2.241 11.230 14.328 1.00 92.44 126 LYS A C 1
ATOM 1064 O O . LYS A 1 126 ? -1.255 11.723 13.793 1.00 92.44 126 LYS A O 1
ATOM 1069 N N . TYR A 1 127 ? -2.629 9.975 14.095 1.00 92.62 127 TYR A N 1
ATOM 1070 C CA . TYR A 1 127 ? -1.866 9.060 13.254 1.00 92.62 127 TYR A CA 1
ATOM 1071 C C . TYR A 1 127 ? -1.981 9.418 11.780 1.00 92.62 127 TYR A C 1
ATOM 1073 O O . TYR A 1 127 ? -1.023 9.211 11.051 1.00 92.62 127 TYR A O 1
ATOM 1081 N N . VAL A 1 128 ? -3.086 10.033 11.352 1.00 93.56 128 VAL A N 1
ATOM 1082 C CA . VAL A 1 128 ? -3.205 10.585 9.995 1.00 93.56 128 VAL A CA 1
ATOM 1083 C C . VAL A 1 128 ? -2.102 11.610 9.747 1.00 93.56 128 VAL A C 1
ATOM 1085 O O . VAL A 1 128 ? -1.401 11.513 8.749 1.00 93.56 128 VAL A O 1
ATOM 1088 N N . PHE A 1 129 ? -1.881 12.540 10.682 1.00 94.19 129 PHE A N 1
ATOM 1089 C CA . PHE A 1 129 ? -0.801 13.524 10.562 1.00 94.19 129 PHE A CA 1
ATOM 1090 C C . PHE A 1 129 ? 0.585 12.879 10.590 1.00 94.19 129 PHE A C 1
ATOM 1092 O O . PHE A 1 129 ? 1.418 13.205 9.748 1.00 94.19 129 PHE A O 1
ATOM 1099 N N . ILE A 1 130 ? 0.820 11.941 11.515 1.00 94.56 130 ILE A N 1
ATOM 1100 C CA . ILE A 1 130 ? 2.099 11.222 11.616 1.00 94.56 130 ILE A CA 1
ATOM 1101 C C . ILE A 1 130 ? 2.406 10.490 10.306 1.00 94.56 130 ILE A C 1
ATOM 1103 O O . ILE A 1 130 ? 3.517 10.589 9.791 1.00 94.56 130 ILE A O 1
ATOM 1107 N N . TYR A 1 131 ? 1.425 9.788 9.743 1.00 94.12 131 TYR A N 1
ATOM 1108 C CA . TYR A 1 131 ? 1.613 9.012 8.526 1.00 94.12 131 TYR A CA 1
ATOM 1109 C C . TYR A 1 131 ? 1.688 9.866 7.264 1.00 94.12 131 TYR A C 1
ATOM 1111 O O . TYR A 1 131 ? 2.475 9.549 6.377 1.00 94.12 131 TYR A O 1
ATOM 1119 N N . SER A 1 132 ? 0.964 10.981 7.197 1.00 93.31 132 SER A N 1
ATOM 1120 C CA . SER A 1 132 ? 1.158 11.976 6.139 1.00 93.31 132 SER A CA 1
ATOM 1121 C C . SER A 1 132 ? 2.571 12.554 6.170 1.00 93.31 132 SER A C 1
ATOM 1123 O O . SER A 1 132 ? 3.229 12.618 5.135 1.00 93.31 132 SER A O 1
ATOM 1125 N N . LEU A 1 133 ? 3.073 12.922 7.354 1.00 94.94 133 LEU A N 1
ATOM 1126 C CA . LEU A 1 133 ? 4.444 13.408 7.503 1.00 94.94 133 LEU A CA 1
ATOM 1127 C C . LEU A 1 133 ? 5.457 12.326 7.115 1.00 94.94 133 LEU A C 1
ATOM 1129 O O . LEU A 1 133 ? 6.403 12.607 6.386 1.00 94.94 133 LEU A O 1
ATOM 1133 N N . PHE A 1 134 ? 5.235 11.083 7.542 1.00 93.50 134 PHE A N 1
ATOM 1134 C CA . PHE A 1 134 ? 6.069 9.945 7.165 1.00 93.50 134 PHE A CA 1
ATOM 1135 C C . PHE A 1 134 ? 6.127 9.746 5.643 1.00 93.50 134 PHE A C 1
ATOM 1137 O O . PHE A 1 134 ? 7.214 9.555 5.102 1.00 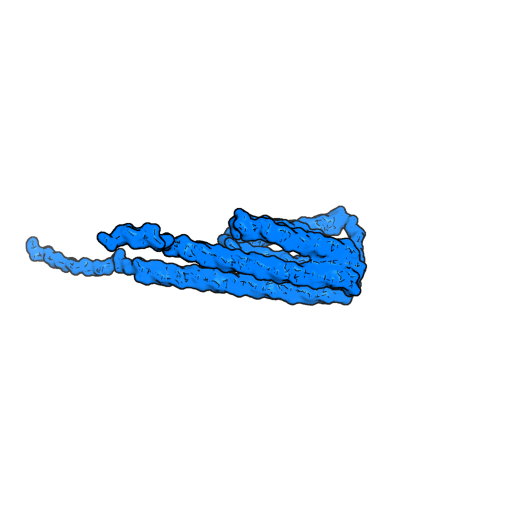93.50 134 PHE A O 1
ATOM 1144 N N . VAL A 1 135 ? 4.997 9.852 4.937 1.00 92.94 135 VAL A N 1
ATOM 1145 C CA . VAL A 1 135 ? 4.950 9.798 3.465 1.00 92.94 135 VAL A CA 1
ATOM 1146 C C . VAL A 1 135 ? 5.775 10.925 2.843 1.00 92.94 135 VAL A C 1
ATOM 1148 O O . VAL A 1 135 ? 6.610 10.660 1.982 1.00 92.94 135 VAL A O 1
ATOM 1151 N N . VAL A 1 136 ? 5.607 12.166 3.307 1.00 93.19 136 VAL A N 1
ATOM 1152 C CA . VAL A 1 136 ? 6.376 13.318 2.799 1.00 93.19 136 VAL A CA 1
ATOM 1153 C C . VAL A 1 136 ? 7.877 13.128 3.023 1.00 93.19 136 VAL A C 1
ATOM 1155 O O . VAL A 1 136 ? 8.668 13.371 2.113 1.00 93.19 136 VAL A O 1
ATOM 1158 N N . LEU A 1 137 ? 8.279 12.643 4.201 1.00 93.38 137 LEU A N 1
ATOM 1159 C CA . LEU A 1 137 ? 9.680 12.350 4.507 1.00 93.38 137 LEU A CA 1
ATOM 1160 C C . LEU A 1 137 ? 10.248 11.246 3.608 1.00 93.38 137 LEU A C 1
ATOM 1162 O O . LEU A 1 137 ? 11.386 11.366 3.164 1.00 93.38 137 LEU A O 1
ATOM 1166 N N . ASN A 1 138 ? 9.464 10.213 3.287 1.00 91.69 138 ASN A N 1
ATOM 1167 C CA . ASN A 1 138 ? 9.881 9.181 2.334 1.00 91.69 138 ASN A CA 1
ATOM 1168 C C . ASN A 1 138 ? 10.093 9.762 0.932 1.00 91.69 138 ASN A C 1
ATOM 1170 O O . ASN A 1 138 ? 11.106 9.483 0.301 1.00 91.69 138 ASN A O 1
ATOM 1174 N N . ILE A 1 139 ? 9.193 10.621 0.452 1.00 90.62 139 ILE A N 1
ATOM 1175 C CA . ILE A 1 139 ? 9.359 11.284 -0.852 1.00 90.62 139 ILE A CA 1
ATOM 1176 C C . ILE A 1 139 ? 10.622 12.156 -0.859 1.00 90.62 139 ILE A C 1
ATOM 1178 O O . ILE A 1 139 ? 11.422 12.083 -1.793 1.00 90.62 139 ILE A O 1
ATOM 1182 N N . ALA A 1 140 ? 10.835 12.941 0.201 1.00 91.75 140 ALA A N 1
ATOM 1183 C CA . ALA A 1 140 ? 12.021 13.782 0.347 1.00 91.75 140 ALA A CA 1
ATOM 1184 C C . ALA A 1 140 ? 13.316 12.952 0.383 1.00 91.75 140 ALA A C 1
ATOM 1186 O O . ALA A 1 140 ? 14.297 13.312 -0.268 1.00 91.75 140 ALA A O 1
ATOM 1187 N N . ALA A 1 141 ? 13.313 11.820 1.091 1.00 91.62 141 ALA A N 1
ATOM 1188 C CA . ALA A 1 141 ? 14.436 10.891 1.115 1.00 91.62 141 ALA A CA 1
ATOM 1189 C C . ALA A 1 141 ? 14.713 10.298 -0.275 1.00 91.62 141 ALA A C 1
ATOM 1191 O O . ALA A 1 141 ? 15.866 10.265 -0.700 1.00 91.62 141 ALA A O 1
ATOM 1192 N N . GLY A 1 142 ? 13.670 9.899 -1.011 1.00 88.62 142 GLY A N 1
ATOM 1193 C CA . GLY A 1 142 ? 13.794 9.404 -2.385 1.00 88.62 142 GLY A CA 1
ATOM 1194 C C . GLY A 1 142 ? 14.443 10.433 -3.312 1.00 88.62 142 GLY A C 1
ATOM 1195 O O . GLY A 1 142 ? 15.379 10.103 -4.038 1.00 88.62 142 GLY A O 1
ATOM 1196 N N . TYR A 1 143 ? 14.037 11.702 -3.201 1.00 88.69 143 TYR A N 1
ATOM 1197 C CA . TYR A 1 143 ? 14.633 12.801 -3.967 1.00 88.69 143 TYR A CA 1
ATOM 1198 C C . TYR A 1 143 ? 16.111 13.004 -3.642 1.00 88.69 143 TYR A C 1
ATOM 1200 O O . TYR A 1 143 ? 16.941 13.104 -4.547 1.00 88.69 143 TYR A O 1
ATOM 1208 N N . LEU A 1 144 ? 16.457 13.049 -2.352 1.00 90.44 144 LEU A N 1
ATOM 1209 C CA . LEU A 1 144 ? 17.844 13.209 -1.922 1.00 90.44 144 LEU A CA 1
ATOM 1210 C C . LEU A 1 144 ? 18.713 12.056 -2.424 1.00 90.44 144 LEU A C 1
ATOM 1212 O O . LEU A 1 144 ? 19.820 12.295 -2.903 1.00 90.44 144 LEU A O 1
ATOM 1216 N N . ILE A 1 145 ? 18.217 10.822 -2.352 1.00 89.56 145 ILE A N 1
ATOM 1217 C CA . ILE A 1 145 ? 18.949 9.651 -2.829 1.00 89.56 145 ILE A CA 1
ATOM 1218 C C . ILE A 1 145 ? 19.118 9.705 -4.348 1.00 89.56 145 ILE A C 1
ATOM 1220 O O . ILE A 1 145 ? 20.243 9.591 -4.826 1.00 89.56 145 ILE A O 1
ATOM 1224 N N . SER A 1 146 ? 18.051 9.972 -5.104 1.00 85.06 146 SER A N 1
ATOM 1225 C CA . SER A 1 146 ? 18.132 10.056 -6.566 1.00 85.06 146 SER A CA 1
ATOM 1226 C C . SER A 1 146 ? 19.055 11.174 -7.060 1.00 85.06 146 SER A C 1
ATOM 1228 O O . SER A 1 146 ? 19.571 11.078 -8.171 1.00 85.06 146 SER A O 1
ATOM 1230 N N . LYS A 1 147 ? 19.238 12.248 -6.284 1.00 85.56 147 LYS A N 1
ATOM 1231 C CA . LYS A 1 147 ? 20.106 13.369 -6.664 1.00 85.56 147 LYS A CA 1
ATOM 1232 C C . LYS A 1 147 ? 21.576 13.140 -6.311 1.00 85.56 147 LYS A C 1
ATOM 1234 O O . LYS A 1 147 ? 22.447 13.604 -7.039 1.00 85.56 147 LYS A O 1
ATOM 1239 N N . ASN A 1 148 ? 21.852 12.483 -5.184 1.00 88.12 148 ASN A N 1
ATOM 1240 C CA . ASN A 1 148 ? 23.217 12.299 -4.682 1.00 88.12 148 ASN A CA 1
ATOM 1241 C C . ASN A 1 148 ? 23.862 10.982 -5.137 1.00 88.12 148 ASN A C 1
ATOM 1243 O O . ASN A 1 148 ? 25.084 10.869 -5.104 1.00 88.12 148 ASN A O 1
ATOM 1247 N N . PHE A 1 149 ? 23.065 9.999 -5.560 1.00 84.88 149 PHE A N 1
ATOM 1248 C CA . PHE A 1 149 ? 23.545 8.696 -6.008 1.00 84.88 149 PHE A CA 1
ATOM 1249 C C . PHE A 1 149 ? 23.122 8.444 -7.455 1.00 84.88 149 PHE A C 1
ATOM 1251 O O . PHE A 1 149 ? 21.959 8.614 -7.815 1.00 84.88 149 PHE A O 1
ATOM 1258 N N . SER A 1 150 ? 24.065 8.006 -8.287 1.00 74.94 150 SER A N 1
ATOM 1259 C CA . SER A 1 150 ? 23.786 7.547 -9.644 1.00 74.94 150 SER A CA 1
ATOM 1260 C C . SER A 1 150 ? 23.422 6.064 -9.623 1.00 74.94 150 SER A C 1
ATOM 1262 O O . SER A 1 150 ? 24.248 5.202 -9.324 1.00 74.94 150 SER A O 1
ATOM 1264 N N . PHE A 1 151 ? 22.171 5.759 -9.955 1.00 75.75 151 PHE A N 1
ATOM 1265 C CA . PHE A 1 151 ? 21.708 4.387 -10.136 1.00 75.75 151 PHE A CA 1
ATOM 1266 C C . PHE A 1 151 ? 21.544 4.086 -11.625 1.00 75.75 151 PHE A C 1
ATOM 1268 O O . PHE A 1 151 ? 20.901 4.843 -12.350 1.00 75.75 151 PHE A O 1
ATOM 1275 N N . ASN A 1 152 ? 22.095 2.960 -12.076 1.00 73.88 152 ASN A N 1
ATOM 1276 C CA . ASN A 1 152 ? 21.900 2.459 -13.436 1.00 73.88 152 ASN A CA 1
ATOM 1277 C C . ASN A 1 152 ? 20.597 1.653 -13.501 1.00 73.88 152 ASN A C 1
ATOM 1279 O O . ASN A 1 152 ? 20.624 0.422 -13.530 1.00 73.88 152 ASN A O 1
ATOM 1283 N N . PHE A 1 153 ? 19.456 2.341 -13.449 1.00 79.00 153 PHE A N 1
ATOM 1284 C CA . PHE A 1 153 ? 18.152 1.698 -13.613 1.00 79.00 153 PHE A CA 1
ATOM 1285 C C . PHE A 1 153 ? 17.812 1.475 -15.094 1.00 79.00 153 PHE A C 1
ATOM 1287 O O . PHE A 1 153 ? 18.281 2.235 -15.947 1.00 79.00 153 PHE A O 1
ATOM 1294 N N . PRO A 1 154 ? 17.003 0.449 -15.416 1.00 72.81 154 PRO A N 1
ATOM 1295 C CA . PRO A 1 154 ? 16.499 0.245 -16.767 1.00 72.81 154 PRO A CA 1
ATOM 1296 C C . PRO A 1 154 ? 15.730 1.477 -17.255 1.00 72.81 154 PRO A C 1
ATOM 1298 O O . PRO A 1 154 ? 14.918 2.055 -16.531 1.00 72.81 154 PRO A O 1
ATOM 1301 N N . VAL A 1 155 ? 15.988 1.882 -18.496 1.00 72.88 155 VAL A N 1
ATOM 1302 C CA . VAL A 1 155 ? 15.209 2.935 -19.151 1.00 72.88 155 VAL A CA 1
ATOM 1303 C C . VAL A 1 155 ? 13.965 2.282 -19.740 1.00 72.88 155 VAL A C 1
ATOM 1305 O O . VAL A 1 155 ? 14.069 1.445 -20.636 1.00 72.88 155 VAL A O 1
ATOM 1308 N N . HIS A 1 156 ? 12.797 2.651 -19.223 1.00 77.62 156 HIS A N 1
ATOM 1309 C CA . HIS A 1 156 ? 11.513 2.192 -19.747 1.00 77.62 156 HIS A CA 1
ATOM 1310 C C . HIS A 1 156 ? 11.028 3.128 -20.856 1.00 77.62 156 HIS A C 1
ATOM 1312 O O . HIS A 1 156 ? 11.278 4.336 -20.809 1.00 77.62 156 HIS A O 1
ATOM 1318 N N . SER A 1 157 ? 10.338 2.589 -21.865 1.00 80.19 157 SER A N 1
ATOM 1319 C CA . SER A 1 157 ? 9.760 3.432 -22.913 1.00 80.19 157 SER A CA 1
ATOM 1320 C C . SER A 1 157 ? 8.582 4.248 -22.365 1.00 80.19 157 SER A C 1
ATOM 1322 O O . SER A 1 157 ? 7.972 3.900 -21.353 1.00 80.19 157 SER A O 1
ATOM 1324 N N . GLN A 1 158 ? 8.228 5.348 -23.033 1.00 81.50 158 GLN A N 1
ATOM 1325 C CA . GLN A 1 158 ? 7.084 6.159 -22.601 1.00 81.50 158 GLN A CA 1
ATOM 1326 C C . GLN A 1 158 ? 5.760 5.387 -22.656 1.00 81.50 158 GLN A C 1
ATOM 1328 O O . GLN A 1 158 ? 4.874 5.644 -21.843 1.00 81.50 158 GLN A O 1
ATOM 1333 N N . ASP A 1 159 ? 5.619 4.447 -23.591 1.00 82.25 159 ASP A N 1
ATOM 1334 C CA . ASP A 1 159 ? 4.408 3.636 -23.704 1.00 82.25 159 ASP A CA 1
ATOM 1335 C C . ASP A 1 159 ? 4.330 2.587 -22.588 1.00 82.25 159 A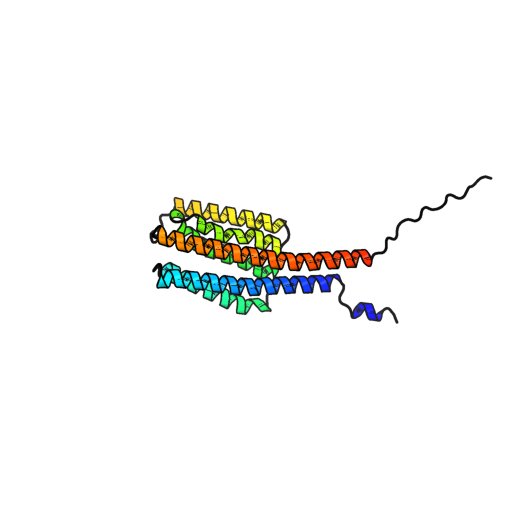SP A C 1
ATOM 1337 O O . ASP A 1 159 ? 3.264 2.419 -21.994 1.00 82.25 159 ASP A O 1
ATOM 1341 N N . ASP A 1 160 ? 5.465 1.989 -22.209 1.00 84.81 160 ASP A N 1
ATOM 1342 C CA . ASP A 1 160 ? 5.564 1.105 -21.039 1.00 84.81 160 ASP A CA 1
ATOM 1343 C C . ASP A 1 160 ? 5.120 1.834 -19.765 1.00 84.81 160 ASP A C 1
ATOM 1345 O O . ASP A 1 160 ? 4.274 1.343 -19.014 1.00 84.81 160 ASP A O 1
ATOM 1349 N N . VAL A 1 161 ? 5.635 3.053 -19.568 1.00 84.88 161 VAL A N 1
ATOM 1350 C CA . VAL A 1 161 ? 5.305 3.912 -18.423 1.00 84.88 161 VAL A CA 1
ATOM 1351 C C . VAL A 1 161 ? 3.817 4.269 -18.402 1.00 84.88 161 VAL A C 1
ATOM 1353 O O . VAL A 1 161 ? 3.170 4.180 -17.360 1.00 84.88 161 VAL A O 1
ATOM 1356 N N . ARG A 1 162 ? 3.226 4.624 -19.548 1.00 87.12 162 ARG A N 1
ATOM 1357 C CA . ARG A 1 162 ? 1.791 4.952 -19.634 1.00 87.12 162 ARG A CA 1
ATOM 1358 C C . ARG A 1 162 ? 0.902 3.782 -19.223 1.00 87.12 162 ARG A C 1
ATOM 1360 O O . ARG A 1 162 ? -0.101 3.992 -18.533 1.00 87.12 162 ARG A O 1
ATOM 1367 N N . ILE A 1 163 ? 1.250 2.564 -19.638 1.00 87.62 163 ILE A N 1
ATOM 1368 C CA . ILE A 1 163 ? 0.506 1.353 -19.272 1.00 87.62 163 ILE A CA 1
ATOM 1369 C C . ILE A 1 163 ? 0.584 1.139 -17.759 1.00 87.62 163 ILE A C 1
ATOM 1371 O O . ILE A 1 163 ? -0.456 0.991 -17.108 1.00 87.62 163 ILE A O 1
ATOM 1375 N N . THR A 1 164 ? 1.792 1.168 -17.187 1.00 89.94 164 THR A N 1
ATOM 1376 C CA . THR A 1 164 ? 1.979 0.952 -15.747 1.00 89.94 164 THR A CA 1
ATOM 1377 C C . THR A 1 164 ? 1.288 2.027 -14.916 1.00 89.94 164 THR A C 1
ATOM 1379 O O . THR A 1 164 ? 0.633 1.694 -13.930 1.00 89.94 164 THR A O 1
ATOM 1382 N N . ASP A 1 165 ? 1.335 3.287 -15.344 1.00 90.88 165 ASP A N 1
ATOM 1383 C CA . ASP A 1 165 ? 0.719 4.418 -14.644 1.00 90.88 165 ASP A CA 1
ATOM 1384 C C . ASP A 1 165 ? -0.811 4.351 -14.666 1.00 90.88 165 ASP A C 1
ATOM 1386 O O . ASP A 1 165 ? -1.475 4.633 -13.665 1.00 90.88 165 ASP A O 1
ATOM 1390 N N . THR A 1 166 ? -1.390 3.929 -15.792 1.00 91.50 166 THR A N 1
ATOM 1391 C CA . THR A 1 166 ? -2.844 3.763 -15.916 1.00 91.50 166 THR A CA 1
ATOM 1392 C C . THR A 1 166 ? -3.343 2.672 -14.972 1.00 91.50 166 THR A C 1
ATOM 1394 O O . THR A 1 166 ? -4.294 2.877 -14.212 1.00 91.50 166 THR A O 1
ATOM 1397 N N . ILE A 1 167 ? -2.671 1.520 -14.967 1.00 92.56 167 ILE A N 1
ATOM 1398 C CA . ILE A 1 167 ? -3.015 0.393 -14.090 1.00 92.56 167 ILE A CA 1
ATOM 1399 C C . ILE A 1 167 ? -2.801 0.772 -12.625 1.00 92.56 167 ILE A C 1
ATOM 1401 O O . ILE A 1 167 ? -3.609 0.412 -11.764 1.00 92.56 167 ILE A O 1
ATOM 1405 N N . LEU A 1 168 ? -1.758 1.552 -12.342 1.00 92.56 168 LEU A N 1
ATOM 1406 C CA . LEU A 1 168 ? -1.469 2.074 -11.017 1.00 92.56 168 LEU A CA 1
ATOM 1407 C C . LEU A 1 168 ? -2.592 2.971 -10.490 1.00 92.56 168 LEU A C 1
ATOM 1409 O O . LEU A 1 168 ? -3.036 2.800 -9.350 1.00 92.56 168 LEU A O 1
ATOM 1413 N N . MET A 1 169 ? -3.082 3.895 -11.314 1.00 92.75 169 MET A N 1
ATOM 1414 C CA . MET A 1 169 ? -4.194 4.772 -10.950 1.00 92.75 169 MET A CA 1
ATOM 1415 C C . MET A 1 169 ? -5.469 3.975 -10.668 1.00 92.75 169 MET A C 1
ATOM 1417 O O . MET A 1 169 ? -6.081 4.153 -9.614 1.00 92.75 169 MET A O 1
ATOM 1421 N N . VAL A 1 170 ? -5.839 3.044 -11.554 1.00 94.88 170 VAL A N 1
ATOM 1422 C CA . VAL A 1 170 ? -7.026 2.187 -11.371 1.00 94.88 170 VAL A CA 1
ATOM 1423 C C . VAL A 1 170 ? -6.917 1.358 -10.089 1.00 94.88 170 VAL A C 1
ATOM 1425 O O . VAL A 1 170 ? -7.865 1.289 -9.304 1.00 94.88 170 VAL A O 1
ATOM 1428 N N . SER A 1 171 ? -5.743 0.780 -9.834 1.00 95.06 171 SER A N 1
ATOM 1429 C CA . SER A 1 171 ? -5.471 -0.004 -8.626 1.00 95.06 171 SER A CA 1
ATOM 1430 C C . SER A 1 171 ? -5.625 0.833 -7.354 1.00 95.06 171 SER A C 1
ATOM 1432 O O . SER A 1 171 ? -6.242 0.388 -6.386 1.00 95.06 171 SER A O 1
ATOM 1434 N N . ASN A 1 172 ? -5.128 2.072 -7.357 1.00 94.56 172 ASN A N 1
ATOM 1435 C CA . ASN A 1 172 ? -5.263 2.970 -6.211 1.00 94.56 172 ASN A CA 1
ATOM 1436 C C . ASN A 1 172 ? -6.708 3.400 -5.971 1.00 94.56 172 ASN A C 1
ATOM 1438 O O . ASN A 1 172 ? -7.137 3.436 -4.818 1.00 94.56 172 ASN A O 1
ATOM 1442 N N . VAL A 1 173 ? -7.482 3.659 -7.028 1.00 95.38 173 VAL A N 1
ATOM 1443 C CA . VAL A 1 173 ? -8.922 3.916 -6.896 1.00 95.38 173 VAL A CA 1
ATOM 1444 C C . VAL A 1 173 ? -9.611 2.726 -6.228 1.00 95.38 173 VAL A C 1
ATOM 1446 O O . VAL A 1 173 ? -10.331 2.926 -5.254 1.00 95.38 173 VAL A O 1
ATOM 1449 N N . ALA A 1 174 ? -9.329 1.493 -6.660 1.00 96.50 174 ALA A N 1
ATOM 1450 C CA . ALA A 1 174 ? -9.900 0.292 -6.046 1.00 96.50 174 ALA A CA 1
ATOM 1451 C C . ALA A 1 174 ? -9.545 0.169 -4.551 1.00 96.50 174 ALA A C 1
ATOM 1453 O O . ALA A 1 174 ? -10.416 -0.115 -3.723 1.00 96.50 174 ALA A O 1
ATOM 1454 N N . VAL A 1 175 ? -8.287 0.434 -4.185 1.00 96.38 175 VAL A N 1
ATOM 1455 C CA . VAL A 1 175 ? -7.834 0.430 -2.785 1.00 96.38 175 VAL A CA 1
ATOM 1456 C C . VAL A 1 175 ? -8.547 1.506 -1.961 1.00 96.38 175 VAL A C 1
ATOM 1458 O O . VAL A 1 175 ? -9.033 1.223 -0.864 1.00 96.38 175 VAL A O 1
ATOM 1461 N N . ILE A 1 176 ? -8.646 2.731 -2.478 1.00 96.06 176 ILE A N 1
ATOM 1462 C CA . ILE A 1 176 ? -9.339 3.842 -1.813 1.00 96.06 176 ILE A CA 1
ATOM 1463 C C . ILE A 1 176 ? -10.821 3.508 -1.620 1.00 96.06 176 ILE A C 1
ATOM 1465 O O . ILE A 1 176 ? -11.343 3.675 -0.517 1.00 96.06 176 ILE A O 1
ATOM 1469 N N . SER A 1 177 ? -11.491 2.988 -2.651 1.00 96.06 177 SER A N 1
ATOM 1470 C CA . SER A 1 177 ? -12.889 2.557 -2.571 1.00 96.06 177 SER A CA 1
ATOM 1471 C C . SER A 1 177 ? -13.093 1.492 -1.494 1.00 96.06 177 SER A C 1
ATOM 1473 O O . SER A 1 177 ? -14.040 1.593 -0.715 1.00 96.06 177 SER A O 1
ATOM 1475 N N . LEU A 1 178 ? -12.189 0.512 -1.391 1.00 96.94 178 LEU A N 1
ATOM 1476 C CA . LEU A 1 178 ? -12.245 -0.520 -0.356 1.00 96.94 178 LEU A CA 1
ATOM 1477 C C . LEU A 1 178 ? -12.101 0.072 1.057 1.00 96.94 178 LEU A C 1
ATOM 1479 O O . LEU A 1 178 ? -12.878 -0.269 1.952 1.00 96.94 178 LEU A O 1
ATOM 1483 N N . LEU A 1 179 ? -11.138 0.977 1.256 1.00 95.56 179 LEU A N 1
ATOM 1484 C CA . LEU A 1 179 ? -10.922 1.655 2.539 1.00 95.56 179 LEU A CA 1
ATOM 1485 C C . LEU A 1 179 ? -12.150 2.479 2.951 1.00 95.56 179 LEU A C 1
ATOM 1487 O O . LEU A 1 179 ? -12.595 2.392 4.097 1.00 95.56 179 LEU A O 1
ATOM 1491 N N . LEU A 1 180 ? -12.726 3.248 2.023 1.00 94.88 180 LEU A N 1
ATOM 1492 C CA . LEU A 1 180 ? -13.919 4.059 2.277 1.00 94.88 180 LEU A CA 1
ATOM 1493 C C . LEU A 1 180 ? -15.151 3.199 2.572 1.00 94.88 180 LEU A C 1
ATOM 1495 O O . LEU A 1 180 ? -15.879 3.484 3.520 1.00 94.88 180 LEU A O 1
ATOM 1499 N N . TYR A 1 181 ? -15.345 2.109 1.832 1.00 95.56 181 TYR A N 1
ATOM 1500 C CA . TYR A 1 181 ? -16.451 1.181 2.057 1.00 95.56 181 TYR A CA 1
ATOM 1501 C C . TYR A 1 181 ? -16.464 0.625 3.488 1.00 95.56 181 TYR A C 1
ATOM 1503 O O . TYR A 1 181 ? -17.499 0.621 4.158 1.00 95.56 181 TYR A O 1
ATOM 1511 N N . PHE A 1 182 ? -15.311 0.177 3.990 1.00 94.00 182 PHE A N 1
ATOM 1512 C CA . PHE A 1 182 ? -15.217 -0.351 5.352 1.00 94.00 182 PHE A CA 1
ATOM 1513 C C . PHE A 1 182 ? -15.254 0.738 6.419 1.00 94.00 182 PHE A C 1
ATOM 1515 O O . PHE A 1 182 ? -15.850 0.525 7.474 1.00 94.00 182 PHE A O 1
ATOM 1522 N N . LYS A 1 183 ? -14.699 1.919 6.142 1.00 92.88 183 LYS A N 1
ATOM 1523 C CA . LYS A 1 183 ? -14.861 3.090 7.007 1.00 92.88 18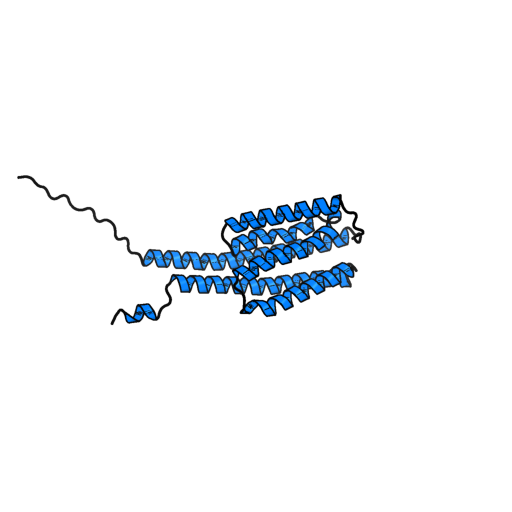3 LYS A CA 1
ATOM 1524 C C . LYS A 1 183 ? -16.332 3.425 7.228 1.00 92.88 183 LYS A C 1
ATOM 1526 O O . LYS A 1 183 ? -16.734 3.653 8.366 1.00 92.88 183 LYS A O 1
ATOM 1531 N N . ASP A 1 184 ? -17.137 3.416 6.171 1.00 91.12 184 ASP A N 1
ATOM 1532 C CA . ASP A 1 184 ? -18.568 3.695 6.281 1.00 91.12 184 ASP A CA 1
ATOM 1533 C C . ASP A 1 184 ? -19.292 2.627 7.108 1.00 91.12 184 ASP A C 1
ATOM 1535 O O . ASP A 1 184 ? -20.168 2.961 7.906 1.00 91.12 184 ASP A O 1
ATOM 1539 N N . LYS A 1 185 ? -18.904 1.351 6.985 1.00 89.56 185 LYS A N 1
ATOM 1540 C CA . LYS A 1 185 ? -19.428 0.279 7.847 1.00 89.56 185 LYS A CA 1
ATOM 1541 C C . LYS A 1 185 ? -19.081 0.491 9.318 1.00 89.56 185 LYS A C 1
ATOM 1543 O O . LYS A 1 185 ? -19.976 0.418 10.155 1.00 89.56 185 LYS A O 1
ATOM 1548 N N . ILE A 1 186 ? -17.820 0.795 9.623 1.00 90.06 186 ILE A N 1
ATOM 1549 C CA . ILE A 1 186 ? -17.354 1.053 10.994 1.00 90.06 186 ILE A CA 1
ATOM 1550 C C . ILE A 1 186 ? -18.101 2.253 11.588 1.00 90.06 186 ILE A C 1
ATOM 1552 O O . ILE A 1 186 ? -18.667 2.159 12.675 1.00 90.06 186 ILE A O 1
ATOM 1556 N N . LYS A 1 187 ? -18.207 3.352 10.834 1.00 88.81 187 LYS A N 1
ATOM 1557 C CA . LYS A 1 187 ? -18.908 4.566 11.270 1.00 88.81 187 LYS A CA 1
ATOM 1558 C C . LYS A 1 187 ? -20.393 4.320 11.553 1.00 88.81 187 LYS A C 1
ATOM 1560 O O . LYS A 1 187 ? -20.943 4.901 12.483 1.00 88.81 187 LYS A O 1
ATOM 1565 N N . ARG A 1 188 ? -21.063 3.463 10.774 1.00 87.88 188 ARG A N 1
ATOM 1566 C CA . ARG A 1 188 ? -22.464 3.095 11.042 1.00 87.88 188 ARG A CA 1
ATOM 1567 C C . ARG A 1 188 ? -22.610 2.412 12.400 1.00 87.88 188 ARG A C 1
ATOM 1569 O O . ARG A 1 188 ? -23.505 2.789 13.147 1.00 87.88 188 ARG A O 1
ATOM 1576 N N . VAL A 1 189 ? -21.721 1.474 12.739 1.00 86.69 189 VAL A N 1
ATOM 1577 C CA . VAL A 1 189 ? -21.713 0.809 14.057 1.00 86.69 189 VAL A CA 1
ATOM 1578 C C . VAL A 1 189 ? -21.527 1.824 15.185 1.00 86.69 189 VAL A C 1
ATOM 1580 O O . VAL A 1 189 ? -22.235 1.767 16.187 1.00 86.69 189 VAL A O 1
ATOM 1583 N N . GLU A 1 190 ? -20.621 2.790 15.012 1.00 84.38 190 GLU A N 1
ATOM 1584 C CA . GLU A 1 190 ? -20.405 3.851 16.002 1.00 84.38 190 GLU A CA 1
ATOM 1585 C C . GLU A 1 190 ? -21.660 4.694 16.252 1.00 84.38 190 GLU A C 1
ATOM 1587 O O . GLU A 1 190 ? -21.992 4.943 17.410 1.00 84.38 190 GLU A O 1
ATOM 1592 N N . ILE A 1 191 ? -22.366 5.090 15.187 1.00 83.56 191 ILE A N 1
ATOM 1593 C CA . ILE A 1 191 ? -23.568 5.932 15.271 1.00 83.56 191 ILE A CA 1
ATOM 1594 C C . ILE A 1 191 ? -24.731 5.185 15.929 1.00 83.56 191 ILE A C 1
ATOM 1596 O O . ILE A 1 191 ? -25.366 5.738 16.824 1.00 83.56 191 ILE A O 1
ATOM 1600 N N . TYR A 1 192 ? -25.018 3.944 15.514 1.00 81.50 192 TYR A N 1
ATOM 1601 C CA . TYR A 1 192 ? -26.127 3.170 16.091 1.00 81.50 192 TYR A CA 1
ATOM 1602 C C . TYR A 1 192 ? -25.971 3.012 17.602 1.00 81.50 192 TYR A C 1
ATOM 1604 O O . TYR A 1 192 ? -26.919 3.229 18.353 1.00 81.50 192 TYR A O 1
ATOM 1612 N N . HIS A 1 193 ? -24.750 2.729 18.044 1.00 78.69 193 HIS A N 1
ATOM 1613 C CA . HIS A 1 193 ? -24.458 2.547 19.453 1.00 78.69 193 HIS A CA 1
ATOM 1614 C C . HIS A 1 193 ? -24.465 3.869 20.246 1.00 78.69 193 HIS A C 1
ATOM 1616 O O . HIS A 1 193 ? -24.783 3.882 21.435 1.00 78.69 193 HIS A O 1
ATOM 1622 N N . GLU A 1 194 ? -24.122 5.002 19.622 1.00 80.69 194 GLU A N 1
ATOM 1623 C CA . GLU A 1 194 ? -24.262 6.318 20.259 1.00 80.69 194 GLU A CA 1
ATOM 1624 C C . GLU A 1 194 ? -25.739 6.684 20.467 1.00 80.69 194 GLU A C 1
ATOM 1626 O O . GLU A 1 194 ? -26.100 7.211 21.519 1.00 80.69 194 GLU A O 1
ATOM 1631 N N . ILE A 1 195 ? -26.598 6.376 19.491 1.00 78.75 195 ILE A N 1
ATOM 1632 C CA . ILE A 1 195 ? -28.046 6.597 19.588 1.00 78.75 195 ILE A CA 1
ATOM 1633 C C . ILE A 1 195 ? -28.645 5.712 20.689 1.00 78.75 195 ILE A C 1
ATOM 1635 O O . ILE A 1 195 ? -29.380 6.218 21.531 1.00 78.75 195 ILE A O 1
ATOM 1639 N N . GLU A 1 196 ? -28.293 4.427 20.737 1.00 74.31 196 GLU A N 1
ATOM 1640 C CA . GLU A 1 196 ? -28.770 3.493 21.767 1.00 74.31 196 GLU A CA 1
ATOM 1641 C C . GLU A 1 196 ? -28.357 3.930 23.184 1.00 74.31 196 GLU A C 1
ATOM 1643 O O . GLU A 1 196 ? -29.192 3.984 24.089 1.00 74.31 196 GLU A O 1
ATOM 1648 N N . ASN A 1 197 ? -27.109 4.378 23.362 1.00 73.69 197 ASN A N 1
ATOM 1649 C CA . ASN A 1 197 ? -26.638 4.935 24.635 1.00 73.69 197 ASN A CA 1
ATOM 1650 C C . ASN A 1 197 ? -27.411 6.201 25.053 1.00 73.69 197 ASN A C 1
ATOM 1652 O O . ASN A 1 197 ? -27.683 6.395 26.240 1.00 73.69 197 ASN A O 1
ATOM 1656 N N . LYS A 1 198 ? -27.780 7.068 24.097 1.00 74.50 198 LYS A N 1
ATOM 1657 C CA . LYS A 1 198 ? -28.586 8.272 24.370 1.00 74.50 198 LYS A CA 1
ATOM 1658 C C . LYS A 1 198 ? -30.032 7.930 24.734 1.00 74.50 198 LYS A C 1
ATOM 1660 O O . LYS A 1 198 ? -30.606 8.601 25.580 1.00 74.50 198 LYS A O 1
ATOM 1665 N N . VAL A 1 199 ? -30.604 6.875 24.154 1.00 71.12 199 VAL A N 1
ATOM 1666 C CA . VAL A 1 199 ? -31.967 6.406 24.467 1.00 71.12 199 VAL A CA 1
ATOM 1667 C C . VAL A 1 199 ? -32.040 5.726 25.844 1.00 71.12 199 VAL A C 1
ATOM 1669 O O . VAL A 1 199 ? -33.062 5.818 26.520 1.00 71.12 199 VAL A O 1
ATOM 1672 N N . HIS A 1 200 ? -30.965 5.075 26.297 1.00 58.41 200 HIS A N 1
ATOM 1673 C CA . HIS A 1 200 ? -30.898 4.415 27.609 1.00 58.41 200 HIS A CA 1
ATOM 1674 C C . HIS A 1 200 ? -30.406 5.297 28.766 1.00 58.41 200 HIS A C 1
ATOM 1676 O O . HIS A 1 200 ? -30.398 4.840 29.908 1.00 58.41 200 HIS A O 1
ATOM 1682 N N . THR A 1 201 ? -30.066 6.561 28.505 1.00 54.47 201 THR A N 1
ATOM 1683 C CA . THR A 1 201 ? -29.792 7.563 29.544 1.00 54.47 201 THR A CA 1
ATOM 1684 C C . THR A 1 201 ? -30.959 8.560 29.572 1.00 54.47 201 THR A C 1
ATOM 1686 O O . THR A 1 201 ? -30.891 9.571 28.874 1.00 54.47 201 THR A O 1
ATOM 1689 N N . PRO A 1 202 ? -32.063 8.301 30.305 1.00 46.94 202 PRO A N 1
ATOM 1690 C CA . PRO A 1 202 ? -33.140 9.273 30.393 1.00 46.94 202 PRO A CA 1
ATOM 1691 C C . PRO A 1 202 ? -32.628 10.524 31.106 1.00 46.94 202 PRO A C 1
ATOM 1693 O O . PRO A 1 202 ? -32.035 10.436 32.184 1.00 46.94 202 PRO A O 1
ATOM 1696 N N . GLU A 1 203 ? -32.868 11.679 30.489 1.00 49.81 203 GLU A N 1
ATOM 1697 C CA . GLU A 1 203 ? -32.651 13.012 31.047 1.00 49.81 203 GLU A CA 1
ATOM 1698 C C . GLU A 1 203 ? -33.152 13.079 32.496 1.00 49.81 203 GLU A C 1
ATOM 1700 O O . GLU A 1 203 ? -34.343 13.208 32.767 1.00 49.81 203 GLU A O 1
ATOM 1705 N N . THR A 1 204 ? -32.236 12.988 33.458 1.00 48.28 204 THR A N 1
ATOM 1706 C CA . THR A 1 204 ? -32.522 13.334 34.850 1.00 48.28 204 THR A CA 1
ATOM 1707 C C . THR A 1 204 ? -31.837 14.657 35.140 1.00 48.28 204 THR A C 1
ATOM 1709 O O . THR A 1 204 ? -30.700 14.662 35.596 1.00 48.28 204 THR A O 1
ATOM 1712 N N . GLN A 1 205 ? -32.518 15.756 34.795 1.00 42.12 205 GLN A N 1
ATOM 1713 C CA . GLN A 1 205 ? -32.377 17.150 35.270 1.00 42.12 205 GLN A CA 1
ATOM 1714 C C . GLN A 1 205 ? -33.151 18.028 34.266 1.00 42.12 205 GLN A C 1
ATOM 1716 O O . GLN A 1 205 ? -32.858 17.976 33.083 1.00 42.12 205 GLN A O 1
ATOM 1721 N N . SER A 1 206 ? -34.156 18.837 34.595 1.00 40.06 206 SER A N 1
ATOM 1722 C CA . SER A 1 206 ? -34.596 19.416 35.866 1.00 40.06 206 SER A CA 1
ATOM 1723 C C . SER A 1 206 ? -36.064 19.855 35.733 1.00 40.06 206 SER A C 1
ATOM 1725 O O . SER A 1 206 ? -36.382 20.668 34.865 1.00 40.06 206 SER A O 1
ATOM 1727 N N . ALA A 1 207 ? -36.956 19.369 36.598 1.00 42.69 207 ALA A N 1
ATOM 1728 C CA . ALA A 1 207 ? -38.267 19.993 36.776 1.00 42.69 207 ALA A CA 1
ATOM 1729 C C . ALA A 1 207 ? -38.093 21.335 37.523 1.00 42.69 207 ALA A C 1
ATOM 1731 O O . ALA A 1 207 ? -37.330 21.373 38.493 1.00 42.69 207 ALA A O 1
ATOM 1732 N N . PRO A 1 208 ? -38.765 22.429 37.120 1.00 44.16 208 PRO A N 1
ATOM 1733 C CA . PRO A 1 208 ? -38.721 23.679 37.866 1.00 44.16 208 PRO A CA 1
ATOM 1734 C C . PRO A 1 208 ? -39.495 23.501 39.179 1.00 44.16 208 PRO A C 1
ATOM 1736 O O . PRO A 1 208 ? -40.676 23.154 39.183 1.00 44.16 208 PRO A O 1
ATOM 1739 N N . VAL A 1 209 ? -38.809 23.700 40.304 1.00 48.78 209 VAL A N 1
ATOM 1740 C CA . VAL A 1 209 ? -39.416 23.702 41.641 1.00 48.78 209 VAL A CA 1
ATOM 1741 C C . VAL A 1 209 ? -40.374 24.899 41.727 1.00 48.78 209 VAL A C 1
ATOM 1743 O O . VAL A 1 209 ? -39.934 26.022 41.482 1.00 48.78 209 VAL A O 1
ATOM 1746 N N . PRO A 1 210 ? -41.662 24.713 42.069 1.00 48.72 210 PRO A N 1
ATOM 1747 C CA . PRO A 1 210 ? -42.566 25.831 42.273 1.00 48.72 210 PRO A CA 1
ATOM 1748 C C . PRO A 1 210 ? -42.238 26.504 43.607 1.00 48.72 210 PRO A C 1
ATOM 1750 O O . PRO A 1 210 ? -42.353 25.900 44.677 1.00 48.72 210 PRO A O 1
ATOM 1753 N N . GLU A 1 211 ? -41.825 27.763 43.519 1.00 44.94 211 GLU A N 1
ATOM 1754 C CA . GLU A 1 211 ? -41.601 28.680 44.631 1.00 44.94 211 GLU A CA 1
ATOM 1755 C C . GLU A 1 211 ? -42.917 28.870 45.406 1.00 44.94 211 GLU A C 1
ATOM 1757 O O . GLU A 1 211 ? -43.809 29.627 45.020 1.00 44.94 211 GLU A O 1
ATOM 1762 N N . LYS A 1 212 ? -43.086 28.115 46.497 1.00 47.34 212 LYS A N 1
ATOM 1763 C CA . LYS A 1 212 ? -44.165 28.361 47.454 1.00 47.34 212 LYS A CA 1
ATOM 1764 C C . LYS A 1 212 ? -43.825 29.607 48.267 1.00 47.34 212 LYS A C 1
ATOM 1766 O O . LYS A 1 212 ? -42.964 29.564 49.138 1.00 47.34 212 LYS A O 1
ATOM 1771 N N . LEU A 1 213 ? -44.564 30.675 47.966 1.00 51.34 213 LEU A N 1
ATOM 1772 C CA . LEU A 1 213 ? -45.060 31.708 48.880 1.00 51.34 213 LEU A CA 1
ATOM 1773 C C . LEU A 1 213 ? -44.737 31.451 50.362 1.00 51.34 213 LEU A C 1
ATOM 1775 O O . LEU A 1 213 ? -45.368 30.605 51.000 1.00 51.34 213 LEU A O 1
ATOM 1779 N N . LEU A 1 214 ? -43.848 32.272 50.921 1.00 42.38 214 LEU A N 1
ATOM 1780 C CA . LEU A 1 214 ? -43.780 32.518 52.358 1.00 42.38 214 LEU A CA 1
ATOM 1781 C C . LEU A 1 214 ? -44.111 33.996 52.620 1.00 42.38 214 LEU A C 1
ATOM 1783 O O . LEU A 1 214 ? -43.240 34.841 52.795 1.00 42.38 214 LEU A O 1
ATOM 1787 N N . CYS A 1 215 ? -45.410 34.301 52.611 1.00 50.38 215 CYS A N 1
ATOM 1788 C CA . CYS A 1 215 ? -45.963 35.416 53.371 1.00 50.38 215 CYS A CA 1
ATOM 1789 C C . CYS A 1 215 ? -46.477 34.864 54.705 1.00 50.38 215 CYS A C 1
ATOM 1791 O O . CYS A 1 215 ? -47.539 34.240 54.719 1.00 50.38 215 CYS A O 1
ATOM 1793 N N . ARG A 1 216 ? -45.747 35.103 55.798 1.00 44.69 216 ARG A N 1
ATOM 1794 C CA . ARG A 1 216 ? -46.256 35.559 57.106 1.00 44.69 216 ARG A CA 1
ATOM 1795 C C . ARG A 1 216 ? -45.142 35.612 58.137 1.00 44.69 216 ARG A C 1
ATOM 1797 O O . ARG A 1 216 ? -44.404 34.612 58.239 1.00 44.69 216 ARG A O 1
#

Secondary structure (DSSP, 8-state):
--TTGGGTS--HHHHHHHHHHHHHHHHHHHHHHHHHHHHHHHHHIIIIIS--HHHHHHHHHHHHHHHHHHHHHTTTS-HHHHHHHHHHHHHHHHHHHHHHTTTT-GGGGGGGTHHHHHHHHHS-HHHHHHHHHHHHHHHHHHHHHHHHS--------HHHHHHHHHHHHHHHHHHHHHHHHHHHHHHHHHHHHHHHHHHSS-----PPPP------

Organism: NCBI:txid651561